Protein AF-A0A9N9PDG0-F1 (afdb_monomer)

Radius of gyration: 20.59 Å; Cα contacts (8 Å, |Δi|>4): 416; chains: 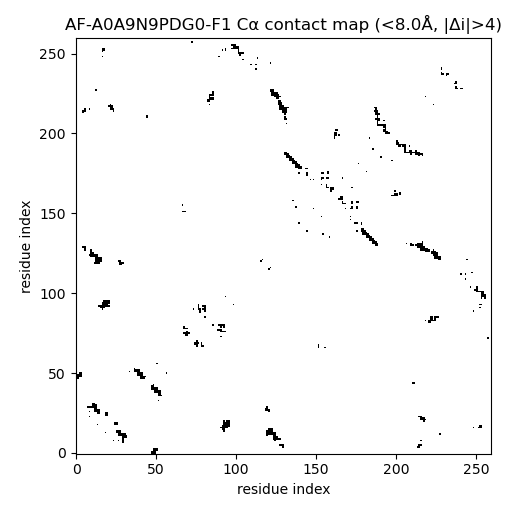1; bounding box: 52×45×54 Å

Mean predicted aligned error: 8.32 Å

Structure (mmCIF, N/CA/C/O backbone):
data_AF-A0A9N9PDG0-F1
#
_entry.id   AF-A0A9N9PDG0-F1
#
loop_
_atom_site.group_PDB
_atom_site.id
_atom_site.type_symbol
_atom_site.label_atom_id
_atom_site.label_alt_id
_atom_site.label_comp_id
_atom_site.label_asym_id
_atom_site.label_entity_id
_atom_site.label_seq_id
_atom_site.pdbx_PDB_ins_code
_atom_site.Cartn_x
_atom_site.Cartn_y
_atom_site.Cartn_z
_atom_site.occupancy
_atom_site.B_iso_or_equiv
_atom_site.auth_seq_id
_atom_site.auth_comp_id
_atom_site.auth_asym_id
_atom_site.auth_atom_id
_atom_site.pdbx_PDB_model_num
ATOM 1 N N . MET A 1 1 ? 12.574 -13.675 -20.187 1.00 70.62 1 MET A N 1
ATOM 2 C CA . MET A 1 1 ? 11.560 -12.624 -19.953 1.00 70.62 1 MET A CA 1
ATOM 3 C C . MET A 1 1 ? 10.976 -12.832 -18.566 1.00 70.62 1 MET A C 1
ATOM 5 O O . MET A 1 1 ? 11.062 -13.950 -18.072 1.00 70.62 1 MET A O 1
ATOM 9 N N . ALA A 1 2 ? 10.412 -11.793 -17.957 1.00 90.50 2 ALA A N 1
ATOM 10 C CA . ALA A 1 2 ? 9.680 -11.874 -16.692 1.00 90.50 2 ALA A CA 1
ATOM 11 C C . ALA A 1 2 ? 8.343 -11.132 -16.833 1.00 90.50 2 ALA A C 1
ATOM 13 O O . ALA A 1 2 ? 8.215 -10.285 -17.719 1.00 90.50 2 ALA A O 1
ATOM 14 N N . TRP A 1 3 ? 7.370 -11.418 -15.970 1.00 94.25 3 TRP A N 1
ATOM 15 C CA . TRP A 1 3 ? 6.212 -10.539 -15.804 1.00 94.25 3 TRP A CA 1
ATOM 16 C C . TRP A 1 3 ? 6.650 -9.176 -15.262 1.00 94.25 3 TRP A C 1
ATOM 18 O O . TRP A 1 3 ? 7.680 -9.065 -14.593 1.00 94.25 3 TRP A O 1
ATOM 28 N N . ILE A 1 4 ? 5.882 -8.130 -15.564 1.00 94.56 4 ILE A N 1
ATOM 29 C CA . ILE A 1 4 ? 6.072 -6.818 -14.941 1.00 94.56 4 ILE A CA 1
ATOM 30 C C . ILE A 1 4 ? 5.900 -6.925 -13.408 1.00 94.56 4 ILE A C 1
ATOM 32 O O . ILE A 1 4 ? 4.963 -7.591 -12.960 1.00 94.56 4 ILE A O 1
ATOM 36 N N . PRO A 1 5 ? 6.769 -6.299 -12.588 1.00 93.94 5 PRO A N 1
ATOM 37 C CA . PRO A 1 5 ? 6.593 -6.290 -11.139 1.00 93.94 5 PRO A CA 1
ATOM 38 C C . PRO A 1 5 ? 5.237 -5.696 -10.748 1.00 93.94 5 PRO A C 1
ATOM 40 O O . PRO A 1 5 ? 4.775 -4.745 -11.382 1.00 93.94 5 PRO A O 1
ATOM 43 N N . GLY A 1 6 ? 4.616 -6.241 -9.700 1.00 94.06 6 GLY A N 1
ATOM 44 C CA . GLY A 1 6 ? 3.288 -5.830 -9.244 1.00 94.06 6 GLY A CA 1
ATOM 45 C C . GLY A 1 6 ? 2.132 -6.609 -9.873 1.00 94.06 6 GLY A C 1
ATOM 46 O O . GLY A 1 6 ? 0.984 -6.341 -9.535 1.00 94.06 6 GLY A O 1
ATOM 47 N N . LEU A 1 7 ? 2.391 -7.536 -10.806 1.00 94.69 7 LEU A N 1
ATOM 48 C CA . LEU A 1 7 ? 1.328 -8.316 -11.453 1.00 94.69 7 LEU A CA 1
ATOM 49 C C . LEU A 1 7 ? 0.717 -9.385 -10.529 1.00 94.69 7 LEU A C 1
ATOM 51 O O . LEU A 1 7 ? -0.464 -9.693 -10.666 1.00 94.69 7 LEU A O 1
ATOM 55 N N . ASP A 1 8 ? 1.489 -9.922 -9.583 1.00 93.44 8 ASP A N 1
ATOM 56 C CA . ASP A 1 8 ? 0.997 -10.916 -8.623 1.00 93.44 8 ASP A CA 1
ATOM 57 C C . ASP A 1 8 ? 0.100 -10.261 -7.552 1.00 93.44 8 ASP A C 1
ATOM 59 O O . ASP A 1 8 ? -0.914 -10.834 -7.144 1.00 93.44 8 ASP A O 1
ATOM 63 N N . GLU A 1 9 ? 0.413 -9.026 -7.146 1.00 96.00 9 GLU A N 1
ATOM 64 C CA . GLU A 1 9 ? -0.426 -8.185 -6.286 1.00 96.00 9 GLU A CA 1
ATOM 65 C C . GLU A 1 9 ? -1.644 -7.614 -7.030 1.00 96.00 9 GLU A C 1
ATOM 67 O O . GLU A 1 9 ? -2.741 -7.545 -6.472 1.00 96.00 9 GLU A O 1
ATOM 72 N N . LEU A 1 10 ? -1.495 -7.219 -8.298 1.00 95.31 10 LEU A N 1
ATOM 73 C CA . LEU A 1 10 ? -2.616 -6.762 -9.118 1.00 95.31 10 LEU A CA 1
ATOM 74 C C . LEU A 1 10 ? -3.655 -7.881 -9.254 1.00 95.31 10 LEU A C 1
ATOM 76 O O . LEU A 1 10 ? -3.323 -9.031 -9.524 1.00 95.31 10 LEU A O 1
ATOM 80 N N . GLY A 1 11 ? -4.933 -7.560 -9.060 1.00 93.56 11 GLY A N 1
ATOM 81 C CA . GLY A 1 11 ? -6.002 -8.557 -9.076 1.00 93.56 11 GLY A CA 1
ATOM 82 C C . GLY A 1 11 ? -6.052 -9.472 -7.845 1.00 93.56 11 GLY A C 1
ATOM 83 O O . GLY A 1 11 ? -6.999 -10.251 -7.726 1.00 93.56 11 GLY A O 1
ATOM 84 N N . SER A 1 12 ? -5.107 -9.363 -6.902 1.00 96.31 12 SER A N 1
ATOM 85 C CA . SER A 1 12 ? -5.169 -10.094 -5.636 1.00 96.31 12 SER A CA 1
ATOM 86 C C . SER A 1 12 ? -6.157 -9.488 -4.654 1.00 96.31 12 SER A C 1
ATOM 88 O O . SER A 1 12 ? -6.260 -8.269 -4.500 1.00 96.31 12 SER A O 1
ATOM 90 N N . 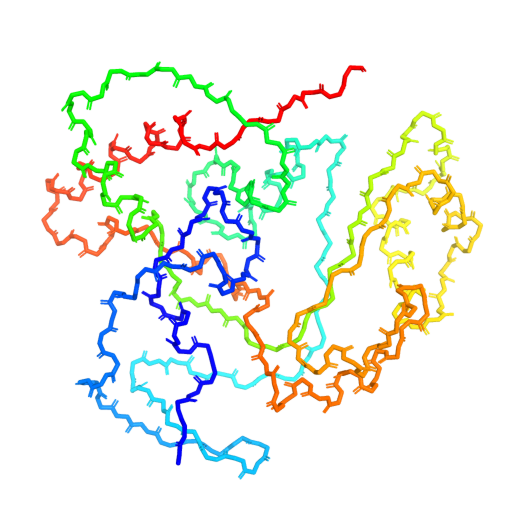GLY A 1 13 ? -6.887 -10.368 -3.966 1.00 96.19 13 GLY A N 1
ATOM 91 C CA . GLY A 1 13 ? -7.682 -10.003 -2.801 1.00 96.19 13 GLY A CA 1
ATOM 92 C C . GLY A 1 13 ? -6.795 -9.483 -1.669 1.00 96.19 13 GLY A C 1
ATOM 93 O O . GLY A 1 13 ? -5.677 -9.964 -1.499 1.00 96.19 13 GLY A O 1
ATOM 94 N N . TYR A 1 14 ? -7.281 -8.539 -0.870 1.00 94.69 14 TYR A N 1
ATOM 95 C CA . TYR A 1 14 ? -6.503 -7.830 0.149 1.00 94.69 14 TYR A CA 1
ATOM 96 C C . TYR A 1 14 ? -7.197 -7.874 1.516 1.00 94.69 14 TYR A C 1
ATOM 98 O O . TYR A 1 14 ? -8.411 -7.633 1.604 1.00 94.69 14 TYR A O 1
ATOM 106 N N . ASP A 1 15 ? -6.451 -8.120 2.602 1.00 89.81 15 ASP A N 1
ATOM 107 C CA . ASP A 1 15 ? -6.983 -7.897 3.956 1.00 89.81 15 ASP A CA 1
ATOM 108 C C . ASP A 1 15 ? -6.977 -6.399 4.280 1.00 89.81 15 ASP A C 1
ATOM 110 O O . ASP A 1 15 ? -6.130 -5.874 4.998 1.00 89.81 15 ASP A O 1
ATOM 114 N N . TYR A 1 16 ? -7.969 -5.696 3.737 1.00 85.50 16 TYR A N 1
ATOM 115 C CA . TYR A 1 16 ? -8.194 -4.283 4.018 1.00 85.50 16 TYR A CA 1
ATOM 116 C C . TYR A 1 16 ? -8.416 -3.993 5.516 1.00 85.50 16 TYR A C 1
ATOM 118 O O . TYR A 1 16 ? -8.143 -2.882 5.964 1.00 85.50 16 TYR A O 1
ATOM 126 N N . LEU A 1 17 ? -8.907 -4.956 6.308 1.00 83.44 17 LEU A N 1
ATOM 127 C CA . LEU A 1 17 ? -9.154 -4.725 7.732 1.00 83.44 17 LEU A CA 1
ATOM 128 C C . LEU A 1 17 ? -7.861 -4.809 8.528 1.00 83.44 17 LEU A C 1
ATOM 130 O O . LEU A 1 17 ? -7.520 -3.842 9.196 1.00 83.44 17 LEU A O 1
ATOM 134 N N . ASN A 1 18 ? -7.168 -5.948 8.456 1.00 82.19 18 ASN A N 1
ATOM 135 C CA . ASN A 1 18 ? -6.085 -6.315 9.373 1.00 82.19 18 ASN A CA 1
ATOM 136 C C . ASN A 1 18 ? -4.742 -6.575 8.679 1.00 82.19 18 ASN A C 1
ATOM 138 O O . ASN A 1 18 ? -3.797 -6.994 9.342 1.00 82.19 18 ASN A O 1
ATOM 142 N N . GLY A 1 19 ? -4.649 -6.326 7.375 1.00 83.25 19 GLY A N 1
ATOM 143 C CA . GLY A 1 19 ? -3.381 -6.174 6.674 1.00 83.25 19 GLY A CA 1
ATOM 144 C C . GLY A 1 19 ? -2.735 -4.815 6.951 1.00 83.25 19 GLY A C 1
ATOM 145 O O . GLY A 1 19 ? -3.323 -3.923 7.570 1.00 83.25 19 GLY A O 1
ATOM 146 N N . GLN A 1 20 ? -1.502 -4.659 6.487 1.00 85.75 20 GLN A N 1
ATOM 147 C CA . GLN A 1 20 ? -0.746 -3.409 6.543 1.00 85.75 20 GLN A CA 1
ATOM 148 C C . GLN A 1 20 ? -1.109 -2.497 5.358 1.00 85.75 20 GLN A C 1
ATOM 150 O O . GLN A 1 20 ? -1.732 -2.934 4.384 1.00 85.75 20 GLN A O 1
ATOM 155 N N . TYR A 1 21 ? -0.729 -1.218 5.406 1.00 87.81 21 TYR A N 1
ATOM 156 C CA . TYR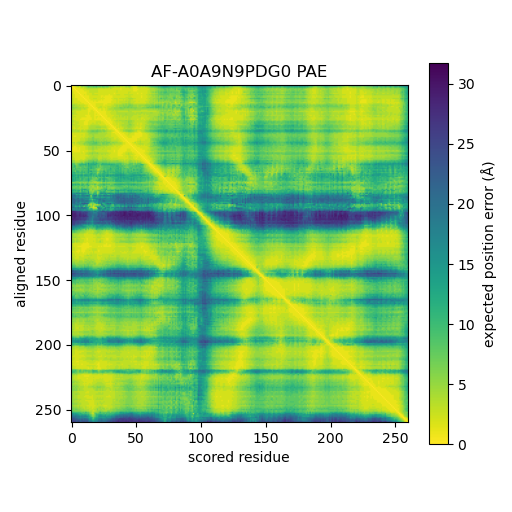 A 1 21 ? -0.951 -0.307 4.276 1.00 87.81 21 TYR A CA 1
ATOM 157 C C . TYR A 1 21 ? -0.018 -0.616 3.089 1.00 87.81 21 TYR A C 1
ATOM 159 O O . TYR A 1 21 ? 1.198 -0.446 3.186 1.00 87.81 21 TYR A O 1
ATOM 167 N N . ALA A 1 22 ? -0.603 -1.010 1.952 1.00 90.31 22 ALA A N 1
ATOM 168 C CA . ALA A 1 22 ? 0.076 -1.324 0.690 1.00 90.31 22 ALA A CA 1
ATOM 169 C C . ALA A 1 22 ? 1.349 -2.178 0.870 1.00 90.31 22 ALA A C 1
ATOM 171 O O . ALA A 1 22 ? 2.469 -1.666 0.822 1.00 90.31 22 ALA A O 1
ATOM 172 N N . GLN A 1 23 ? 1.162 -3.471 1.128 1.00 89.25 23 GLN A N 1
ATOM 173 C CA . GLN A 1 23 ? 2.218 -4.478 1.261 1.00 89.25 23 GLN A CA 1
ATOM 174 C C . GLN A 1 23 ? 1.776 -5.795 0.617 1.00 89.25 23 GLN A C 1
ATOM 176 O O . GLN A 1 23 ? 0.616 -6.200 0.745 1.00 89.25 23 GLN A O 1
ATOM 181 N N . SER A 1 24 ? 2.702 -6.486 -0.045 1.00 92.75 24 SER A N 1
ATOM 182 C CA . SER A 1 24 ? 2.443 -7.765 -0.716 1.00 92.75 24 SER A CA 1
ATOM 183 C C . SER A 1 24 ? 2.055 -8.862 0.290 1.00 92.75 24 SER A C 1
ATOM 185 O O . SER A 1 24 ? 1.200 -9.693 0.008 1.00 92.75 24 SER A O 1
ATOM 187 N N . GLU A 1 25 ? 2.571 -8.786 1.519 1.00 92.00 25 GLU A N 1
ATOM 188 C CA . GLU A 1 25 ? 2.260 -9.641 2.674 1.00 92.00 25 GLU A CA 1
ATOM 189 C C . GLU A 1 25 ? 0.788 -9.574 3.124 1.00 92.00 25 GLU A C 1
ATOM 191 O O . GLU A 1 25 ? 0.330 -10.426 3.882 1.00 92.00 25 GLU A O 1
ATOM 196 N N . SER A 1 26 ? 0.046 -8.552 2.684 1.00 92.81 26 SER A N 1
ATOM 197 C CA . SER A 1 26 ? -1.386 -8.363 2.972 1.00 92.81 26 SER A CA 1
ATOM 198 C C . SER A 1 26 ? -2.297 -8.726 1.791 1.00 92.81 26 SER A C 1
ATOM 200 O O . SER A 1 26 ? -3.525 -8.614 1.893 1.00 92.81 26 SER A O 1
ATOM 202 N N . CYS A 1 27 ? -1.707 -9.183 0.682 1.00 95.06 27 CYS A N 1
ATOM 203 C CA . CYS A 1 27 ? -2.424 -9.834 -0.407 1.00 95.06 27 CYS A CA 1
ATOM 204 C C . CYS A 1 27 ? -2.818 -11.269 -0.011 1.00 95.06 27 CYS A C 1
ATOM 206 O O . CYS A 1 27 ? -2.253 -11.875 0.899 1.00 95.06 27 CYS A O 1
ATOM 208 N N . THR A 1 28 ? -3.823 -11.808 -0.693 1.00 94.69 28 THR A N 1
ATOM 209 C CA . THR A 1 28 ? -4.394 -13.137 -0.444 1.00 94.69 28 THR A CA 1
ATOM 210 C C . THR A 1 28 ? -4.377 -13.954 -1.741 1.00 94.69 28 THR A C 1
ATOM 212 O O . THR A 1 28 ? -3.327 -14.068 -2.365 1.00 94.69 28 THR A O 1
ATOM 215 N N . GLU A 1 29 ? -5.493 -14.542 -2.172 1.00 93.94 29 GLU A N 1
ATOM 216 C CA . GLU A 1 29 ? -5.558 -15.260 -3.451 1.00 93.94 29 GLU A CA 1
ATOM 217 C C . GLU A 1 29 ? -5.815 -14.292 -4.623 1.00 93.94 29 GLU A C 1
ATOM 219 O O . GLU A 1 29 ? -6.595 -13.341 -4.494 1.00 93.94 29 GLU A O 1
ATOM 224 N N . ASN A 1 30 ? -5.170 -14.541 -5.771 1.00 93.31 30 ASN A N 1
ATOM 225 C CA . ASN A 1 30 ? -5.399 -13.773 -6.996 1.00 93.31 30 ASN A CA 1
ATOM 226 C C . ASN A 1 30 ? -6.688 -14.225 -7.698 1.00 93.31 30 ASN A C 1
ATOM 228 O O . ASN A 1 30 ? -6.936 -15.422 -7.851 1.00 93.31 30 ASN A O 1
ATOM 232 N N . PHE A 1 31 ? -7.518 -13.263 -8.108 1.00 91.38 31 PHE A N 1
ATOM 233 C CA . PHE A 1 31 ? -8.774 -13.519 -8.814 1.00 91.38 31 PHE A CA 1
ATOM 234 C C . PHE A 1 31 ? -8.596 -13.745 -10.327 1.00 91.38 31 PHE A C 1
ATOM 236 O O . PHE A 1 31 ? -9.547 -14.165 -10.987 1.00 91.38 31 PHE A O 1
ATOM 243 N N . PHE A 1 32 ? -7.413 -13.465 -10.882 1.00 88.81 32 PHE A N 1
ATOM 244 C CA . PHE A 1 32 ? -7.151 -13.445 -12.320 1.00 88.81 32 PHE A CA 1
ATOM 245 C C . PHE A 1 32 ? -6.081 -14.470 -12.717 1.00 88.81 32 PHE A C 1
ATOM 247 O O . PHE A 1 32 ? -5.012 -14.550 -12.117 1.00 88.81 32 PHE A O 1
ATOM 254 N N . ASP A 1 33 ? -6.353 -15.230 -13.780 1.00 90.81 33 ASP A N 1
ATOM 255 C CA . ASP A 1 33 ? -5.367 -16.111 -14.409 1.00 90.81 33 ASP A CA 1
ATOM 256 C C . ASP A 1 33 ? -4.615 -15.357 -15.516 1.00 90.81 33 ASP A C 1
ATOM 258 O O . ASP A 1 33 ? -5.047 -15.290 -16.671 1.00 90.81 33 ASP A O 1
ATOM 262 N N . TRP A 1 34 ? -3.467 -14.786 -15.149 1.00 92.56 34 TRP A N 1
ATOM 263 C CA . TRP A 1 34 ? -2.590 -14.061 -16.070 1.00 92.56 34 TRP A CA 1
ATOM 264 C C . TRP A 1 34 ? -2.004 -14.936 -17.188 1.00 92.56 34 TRP A C 1
ATOM 266 O O . TRP A 1 34 ? -1.627 -14.403 -18.230 1.00 92.56 34 TRP A O 1
ATOM 276 N N . GLY A 1 35 ? -1.957 -16.263 -17.016 1.00 90.25 35 GLY A N 1
ATOM 277 C CA . GLY A 1 35 ? -1.385 -17.190 -17.996 1.00 90.25 35 GLY A CA 1
ATOM 278 C C . GLY A 1 35 ? -2.230 -17.368 -19.261 1.00 90.25 35 GLY A C 1
ATOM 279 O O . GLY A 1 35 ? -1.692 -17.736 -20.303 1.00 90.25 35 GLY A O 1
ATOM 280 N N . ASN A 1 36 ? -3.532 -17.076 -19.189 1.00 90.00 36 ASN A N 1
ATOM 281 C CA . ASN A 1 36 ? -4.480 -17.226 -20.299 1.00 90.00 36 ASN A CA 1
ATOM 282 C C . ASN A 1 36 ? -4.854 -15.899 -20.996 1.00 90.00 36 ASN A C 1
ATOM 284 O O . ASN A 1 36 ? -5.685 -15.890 -21.907 1.00 90.00 36 ASN A O 1
ATOM 288 N N . ILE A 1 37 ? -4.249 -14.771 -20.605 1.00 93.94 37 ILE A N 1
ATOM 289 C CA . ILE A 1 37 ? -4.544 -13.444 -21.167 1.00 93.94 37 ILE A CA 1
ATOM 290 C C . ILE A 1 37 ? -3.475 -13.069 -22.214 1.00 93.94 37 ILE A C 1
ATOM 292 O O . ILE A 1 37 ? -2.288 -13.139 -21.905 1.00 93.94 37 ILE A O 1
ATOM 296 N N . PRO A 1 38 ? -3.845 -12.623 -23.436 1.00 96.19 38 PRO A N 1
ATOM 297 C CA . PRO A 1 38 ? -2.881 -12.165 -24.442 1.00 96.19 38 PRO A CA 1
ATOM 298 C C . PRO A 1 38 ? -1.976 -11.038 -23.929 1.00 96.19 38 PRO A C 1
ATOM 300 O O . PRO A 1 38 ? -2.447 -10.147 -23.223 1.00 96.19 38 PRO A O 1
ATOM 303 N N . THR A 1 39 ? -0.698 -11.047 -24.313 1.00 97.06 39 THR A N 1
ATOM 304 C CA . THR A 1 39 ? 0.343 -10.182 -23.731 1.00 97.06 39 THR A CA 1
ATOM 305 C C . THR A 1 39 ? 1.085 -9.320 -24.753 1.00 97.06 39 THR A C 1
ATOM 307 O O . THR A 1 39 ? 1.174 -9.676 -25.929 1.00 97.06 39 THR A O 1
ATOM 310 N N . TYR A 1 40 ? 1.735 -8.257 -24.275 1.00 95.94 40 TYR A N 1
ATOM 311 C CA . TYR A 1 40 ? 2.694 -7.441 -25.021 1.00 95.94 40 TYR A CA 1
ATOM 312 C C . TYR A 1 40 ? 4.014 -7.259 -24.256 1.00 95.94 40 TYR A C 1
ATOM 314 O O . TYR A 1 40 ? 4.074 -7.423 -23.037 1.00 95.94 40 TYR A O 1
ATOM 322 N N . GLU A 1 41 ? 5.081 -6.898 -24.975 1.00 96.12 41 GLU A N 1
ATOM 323 C CA . GLU A 1 41 ? 6.405 -6.650 -24.393 1.00 96.12 41 GLU A CA 1
ATOM 324 C C . GLU A 1 41 ? 6.688 -5.156 -24.151 1.00 96.12 41 GLU A C 1
ATOM 326 O O . GLU A 1 41 ? 6.283 -4.265 -24.918 1.00 96.12 41 GLU A O 1
ATOM 331 N N . ARG A 1 42 ? 7.451 -4.877 -23.088 1.00 93.75 42 ARG A N 1
ATOM 332 C CA . ARG A 1 42 ? 8.064 -3.571 -22.804 1.00 93.75 42 ARG A CA 1
ATOM 333 C C . ARG A 1 42 ? 9.490 -3.727 -22.294 1.00 93.75 42 ARG A C 1
ATOM 335 O O . ARG A 1 42 ? 9.779 -4.613 -21.498 1.00 93.75 42 ARG A O 1
ATOM 342 N N . ILE A 1 43 ? 10.362 -2.815 -22.717 1.00 91.50 43 ILE A N 1
ATOM 343 C CA . ILE A 1 43 ? 11.728 -2.690 -22.205 1.00 91.50 43 ILE A CA 1
ATOM 344 C C . ILE A 1 43 ? 11.752 -1.543 -21.193 1.00 91.50 43 ILE A C 1
ATOM 346 O O . ILE A 1 43 ? 11.334 -0.432 -21.514 1.00 91.50 43 ILE A O 1
ATOM 350 N N . LEU A 1 44 ? 12.244 -1.811 -19.984 1.00 88.00 44 LEU A N 1
ATOM 351 C CA . LEU A 1 44 ? 12.425 -0.839 -18.904 1.00 88.00 44 LEU A CA 1
ATOM 352 C C . LEU A 1 44 ? 13.808 -1.075 -18.289 1.00 88.00 44 LEU A C 1
ATOM 354 O O . LEU A 1 44 ? 14.142 -2.208 -17.954 1.00 88.00 44 LEU A O 1
ATOM 358 N N . ASN A 1 45 ? 14.629 -0.029 -18.167 1.00 84.56 45 ASN A N 1
ATOM 359 C CA . ASN A 1 45 ? 15.997 -0.109 -17.621 1.00 84.56 45 ASN A CA 1
ATOM 360 C C . ASN A 1 45 ? 16.896 -1.166 -18.311 1.00 84.56 45 ASN A C 1
ATOM 362 O O . ASN A 1 45 ? 17.798 -1.726 -17.697 1.00 84.56 45 ASN A O 1
ATOM 366 N N . GLY A 1 46 ? 16.634 -1.467 -19.590 1.00 87.38 46 GLY A N 1
ATOM 367 C CA . GLY A 1 46 ? 17.313 -2.521 -20.360 1.00 87.38 46 GLY A CA 1
ATOM 368 C C . GLY A 1 46 ? 16.737 -3.936 -20.182 1.00 87.38 46 GLY A C 1
ATOM 369 O O . GLY A 1 46 ? 17.035 -4.813 -20.989 1.00 87.38 46 GLY A O 1
ATOM 370 N N . GLN A 1 47 ? 15.867 -4.160 -19.196 1.00 90.12 47 GLN A N 1
ATOM 371 C CA . GLN A 1 47 ? 15.192 -5.437 -18.960 1.00 90.12 47 GLN A CA 1
ATOM 372 C C . GLN A 1 47 ? 13.881 -5.526 -19.759 1.00 90.12 47 GLN A C 1
ATOM 374 O O . GLN A 1 47 ? 13.110 -4.569 -19.814 1.00 90.12 47 GLN A O 1
ATOM 379 N N . THR A 1 48 ? 13.608 -6.689 -20.364 1.00 94.12 48 THR A N 1
ATOM 380 C CA . THR A 1 48 ? 12.349 -6.953 -21.089 1.00 94.12 48 THR A CA 1
ATOM 381 C C . THR A 1 48 ? 11.323 -7.640 -20.187 1.00 94.12 48 THR A C 1
ATOM 383 O O . THR A 1 48 ? 11.608 -8.691 -19.595 1.00 94.12 48 THR A O 1
ATOM 386 N N . TYR A 1 49 ? 10.129 -7.054 -20.129 1.00 95.12 49 TYR A N 1
ATOM 387 C CA . TYR A 1 49 ? 8.981 -7.473 -19.333 1.00 95.12 49 TYR A CA 1
ATOM 388 C C . TYR A 1 49 ? 7.778 -7.812 -20.218 1.00 95.12 49 TYR A C 1
ATOM 390 O O . TYR A 1 49 ? 7.552 -7.168 -21.245 1.00 95.12 49 TYR A O 1
ATOM 398 N N . ILE A 1 50 ? 6.994 -8.794 -19.780 1.00 96.00 50 ILE A N 1
ATOM 399 C CA . ILE A 1 50 ? 5.708 -9.195 -20.355 1.00 96.00 50 ILE A CA 1
ATOM 400 C C . ILE A 1 50 ? 4.590 -8.529 -19.543 1.00 96.00 50 ILE A C 1
ATOM 402 O O . ILE A 1 50 ? 4.641 -8.507 -18.311 1.00 96.00 50 ILE A O 1
ATOM 406 N N . ILE A 1 51 ? 3.581 -7.994 -20.232 1.00 96.31 51 ILE A N 1
ATOM 407 C CA . ILE A 1 51 ? 2.416 -7.330 -19.636 1.00 96.31 51 ILE A CA 1
ATOM 408 C C . ILE A 1 51 ? 1.141 -7.894 -20.290 1.00 96.31 51 ILE A C 1
ATOM 410 O O . ILE A 1 51 ? 1.074 -7.923 -21.521 1.00 96.31 51 ILE A O 1
ATOM 414 N N . PRO A 1 52 ? 0.119 -8.336 -19.532 1.00 96.75 52 PRO A 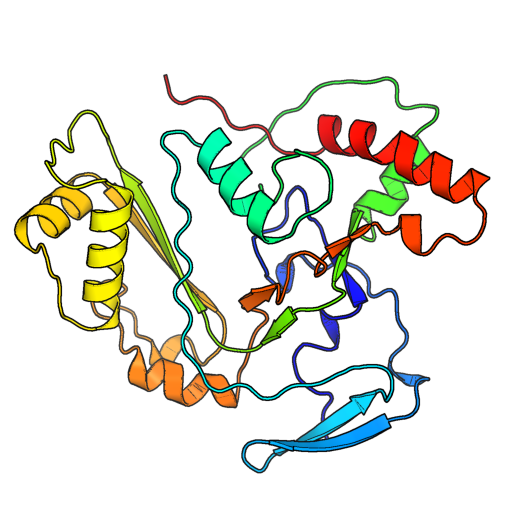N 1
ATOM 415 C CA . PRO A 1 52 ? -1.173 -8.715 -20.106 1.00 96.75 52 PRO A CA 1
ATOM 416 C C . PRO A 1 52 ? -1.880 -7.509 -20.743 1.00 96.75 52 PRO A C 1
ATOM 418 O O . PRO A 1 52 ? -1.904 -6.424 -20.169 1.00 96.75 52 PRO A O 1
ATOM 421 N N . ASN A 1 53 ? -2.521 -7.691 -21.899 1.00 95.44 53 ASN A N 1
ATOM 422 C CA . ASN A 1 53 ? -3.123 -6.610 -22.698 1.00 95.44 53 ASN A CA 1
ATOM 423 C C . ASN A 1 53 ? -4.259 -5.842 -21.990 1.00 95.44 53 ASN A C 1
ATOM 425 O O . ASN A 1 53 ? -4.656 -4.782 -22.467 1.00 95.44 53 ASN A O 1
ATOM 429 N N . ILE A 1 54 ? -4.795 -6.365 -20.880 1.00 94.12 54 ILE A N 1
ATOM 430 C CA . ILE A 1 54 ? -5.814 -5.690 -20.056 1.00 94.12 54 ILE A CA 1
ATOM 431 C C . ILE A 1 54 ? -5.213 -4.818 -18.936 1.00 94.12 54 ILE A C 1
ATOM 433 O O . ILE A 1 54 ? -5.943 -4.079 -18.278 1.00 94.12 54 ILE A O 1
ATOM 437 N N . VAL A 1 55 ? -3.897 -4.892 -18.711 1.00 94.50 55 VAL A N 1
ATOM 438 C CA . VAL A 1 55 ? -3.180 -4.152 -17.665 1.00 94.50 55 VAL A CA 1
ATOM 439 C C . VAL A 1 55 ? -2.603 -2.863 -18.248 1.00 94.50 55 VAL A C 1
ATOM 441 O O . VAL A 1 55 ? -1.728 -2.883 -19.111 1.00 94.50 55 VAL A O 1
ATOM 444 N N . ASN A 1 56 ? -3.071 -1.718 -17.748 1.00 92.94 56 ASN A N 1
ATOM 445 C CA . ASN A 1 56 ? -2.564 -0.407 -18.151 1.00 92.94 56 ASN A CA 1
ATOM 446 C C . ASN A 1 56 ? -1.310 -0.047 -17.340 1.00 92.94 56 ASN A C 1
ATOM 448 O O . ASN A 1 56 ? -1.411 0.384 -16.193 1.00 92.94 56 ASN A O 1
ATOM 452 N N . PHE A 1 57 ? -0.129 -0.214 -17.937 1.00 91.69 57 PHE A N 1
ATOM 453 C CA . PHE A 1 57 ? 1.149 0.124 -17.304 1.00 91.69 57 PHE A CA 1
ATOM 454 C C . PHE A 1 57 ? 1.628 1.545 -17.651 1.00 91.69 57 PHE A C 1
ATOM 456 O O . PHE A 1 57 ? 1.766 1.890 -18.827 1.00 91.69 57 PHE A O 1
ATOM 463 N N . TYR A 1 58 ? 1.976 2.330 -16.625 1.00 90.69 58 TYR A N 1
ATOM 464 C CA . TYR A 1 58 ? 2.493 3.696 -16.752 1.00 90.69 58 TYR A CA 1
ATOM 465 C C . TYR A 1 58 ? 3.841 3.840 -16.019 1.00 90.69 58 TYR A C 1
ATOM 467 O O . TYR A 1 58 ? 3.858 3.845 -14.787 1.00 90.69 58 TYR A O 1
ATOM 475 N N . PRO A 1 59 ? 4.981 3.980 -16.724 1.00 87.19 59 PRO A N 1
ATOM 476 C CA . PRO A 1 59 ? 6.260 4.240 -16.072 1.00 87.19 59 PRO A CA 1
ATOM 477 C C . PRO A 1 59 ? 6.294 5.676 -15.530 1.00 87.19 59 PRO A C 1
ATOM 479 O O . PRO A 1 59 ? 6.046 6.630 -16.268 1.00 87.19 59 PRO A O 1
ATOM 482 N N . LYS A 1 60 ? 6.638 5.835 -14.248 1.00 85.88 60 LYS A N 1
ATOM 483 C CA . LYS A 1 60 ? 6.776 7.136 -13.581 1.00 85.88 60 LYS A CA 1
ATOM 484 C C . LYS A 1 60 ? 8.081 7.182 -12.786 1.00 85.88 60 LYS A C 1
ATOM 486 O O . LYS A 1 60 ? 8.393 6.241 -12.065 1.00 85.88 60 LYS A O 1
ATOM 491 N N . ILE A 1 61 ? 8.821 8.283 -12.907 1.00 80.94 61 ILE A N 1
ATOM 492 C CA . ILE A 1 61 ? 10.014 8.572 -12.102 1.00 80.94 61 ILE A CA 1
ATOM 493 C C . ILE A 1 61 ? 9.698 9.822 -11.278 1.00 80.94 61 ILE A C 1
ATOM 495 O O . ILE A 1 61 ? 9.622 10.922 -11.821 1.00 80.94 61 ILE A O 1
ATOM 499 N N . SER A 1 62 ? 9.437 9.640 -9.984 1.00 82.50 62 SER A N 1
ATOM 500 C CA . SER A 1 62 ? 9.090 10.716 -9.047 1.00 82.50 62 SER A CA 1
ATOM 501 C C . SER A 1 62 ? 9.196 10.237 -7.602 1.00 82.50 62 SER A C 1
ATOM 503 O O . SER A 1 62 ? 8.730 9.138 -7.305 1.00 82.50 62 SER A O 1
ATOM 505 N N . ALA A 1 63 ? 9.689 11.087 -6.701 1.00 78.94 63 ALA A N 1
ATOM 506 C CA . ALA A 1 63 ? 9.429 10.944 -5.270 1.00 78.94 63 ALA A CA 1
ATOM 507 C C . ALA A 1 63 ? 8.054 11.551 -4.925 1.00 78.94 63 ALA A C 1
ATOM 509 O O . ALA A 1 63 ? 7.666 12.575 -5.490 1.00 78.94 63 ALA A O 1
ATOM 510 N N . GLU A 1 64 ? 7.324 10.935 -3.996 1.00 81.19 64 GLU A N 1
ATOM 511 C CA . GLU A 1 64 ? 6.046 11.428 -3.469 1.00 81.19 64 GLU A CA 1
ATOM 512 C C . GLU A 1 64 ? 6.079 11.341 -1.936 1.00 81.19 64 GLU A C 1
ATOM 514 O O . GLU A 1 64 ? 6.394 10.289 -1.386 1.00 81.19 64 GLU A O 1
ATOM 519 N N . TYR A 1 65 ? 5.748 12.435 -1.243 1.00 72.50 65 TYR A N 1
ATOM 520 C CA . TYR A 1 65 ? 5.696 12.482 0.223 1.00 72.50 65 TYR A CA 1
ATOM 521 C C . TYR A 1 65 ? 4.242 12.474 0.693 1.00 72.50 65 TYR A C 1
ATOM 523 O O . TYR A 1 65 ? 3.519 13.453 0.503 1.00 72.50 65 TYR A O 1
ATOM 531 N N . ILE A 1 66 ? 3.823 11.383 1.333 1.00 73.38 66 ILE A N 1
ATOM 532 C CA . ILE A 1 66 ? 2.494 11.230 1.934 1.00 73.38 66 ILE A CA 1
ATOM 533 C C . ILE A 1 66 ? 2.665 11.292 3.453 1.00 73.38 66 ILE A C 1
ATOM 535 O O . ILE A 1 66 ? 3.382 10.471 4.016 1.00 73.38 66 ILE A O 1
ATOM 539 N N . SER A 1 67 ? 2.011 12.245 4.126 1.00 69.31 67 SER A N 1
ATOM 540 C CA . SER A 1 67 ? 1.996 12.314 5.593 1.00 69.31 67 SER A CA 1
ATOM 541 C C . SER A 1 67 ? 0.577 12.200 6.150 1.00 69.31 67 SER A C 1
ATOM 543 O O . SER A 1 67 ? -0.292 13.049 5.919 1.00 69.31 67 SER A O 1
ATOM 545 N N . VAL A 1 68 ? 0.358 11.141 6.926 1.00 72.06 68 VAL A N 1
ATOM 546 C CA . VAL A 1 68 ? -0.851 10.903 7.720 1.00 72.06 68 VAL A CA 1
ATOM 547 C C . VAL A 1 68 ? -0.479 11.091 9.187 1.00 72.06 68 VAL A C 1
ATOM 549 O O . VAL A 1 68 ? 0.512 10.539 9.649 1.00 72.06 68 VAL A O 1
ATOM 552 N N . ALA A 1 69 ? -1.261 11.890 9.902 1.00 71.25 69 ALA A N 1
ATOM 553 C CA . ALA A 1 69 ? -1.152 12.089 11.340 1.00 71.25 69 ALA A CA 1
ATOM 554 C C . ALA A 1 69 ? -2.544 12.453 11.855 1.00 71.25 69 ALA A C 1
ATOM 556 O O . ALA A 1 69 ? -3.266 13.168 11.159 1.00 71.25 69 ALA A O 1
ATOM 557 N N . GLY A 1 70 ? -2.894 11.963 13.039 1.00 65.06 70 GLY A N 1
ATOM 558 C CA . GLY A 1 70 ? -4.105 12.321 13.768 1.00 65.06 70 GLY A CA 1
ATOM 559 C C . GLY A 1 70 ? -3.765 12.525 15.240 1.00 65.06 70 GLY A C 1
ATOM 560 O O . GLY A 1 70 ? -2.765 12.005 15.734 1.00 65.06 70 GLY A O 1
ATOM 561 N N . GLU A 1 71 ? -4.587 13.287 15.950 1.00 68.12 71 GLU A N 1
ATOM 562 C CA . GLU A 1 71 ? -4.433 13.540 17.380 1.00 68.12 71 GLU A CA 1
ATOM 563 C C . GLU A 1 71 ? -4.836 12.351 18.259 1.00 68.12 71 GLU A C 1
ATOM 565 O O . GLU A 1 71 ? -4.495 12.323 19.446 1.00 68.12 71 GLU A O 1
ATOM 570 N N . SER A 1 72 ? -5.538 11.382 17.675 1.00 65.75 72 SER A N 1
ATOM 571 C CA . SER A 1 72 ? -5.881 10.093 18.266 1.00 65.75 72 SER A CA 1
ATOM 572 C C . SER A 1 72 ? -5.591 8.956 17.286 1.00 65.75 72 SER A C 1
ATOM 574 O O . SER A 1 72 ? -5.515 9.159 16.071 1.00 65.75 72 SER A O 1
ATOM 576 N N . LEU A 1 73 ? -5.476 7.735 17.813 1.00 66.00 73 LEU A N 1
ATOM 577 C CA . LEU A 1 73 ? -5.265 6.540 16.999 1.00 66.00 73 LEU A CA 1
ATOM 578 C C . LEU A 1 73 ? -6.441 6.296 16.033 1.00 66.00 73 LEU A C 1
ATOM 580 O O . LEU A 1 73 ? -6.202 5.954 14.878 1.00 66.00 73 LEU A O 1
ATOM 584 N N . ASP A 1 74 ? -7.689 6.528 16.462 1.00 66.88 74 ASP A N 1
ATOM 585 C CA . ASP A 1 74 ? -8.877 6.410 15.599 1.00 66.88 74 ASP A CA 1
ATOM 586 C C . ASP A 1 74 ? -8.878 7.436 14.450 1.00 66.88 74 ASP A C 1
ATOM 588 O O . ASP A 1 74 ? -9.243 7.094 13.325 1.00 66.88 74 ASP A O 1
ATOM 592 N N . GLU A 1 75 ? -8.420 8.668 14.697 1.00 69.25 75 GLU A N 1
ATOM 593 C CA . GLU A 1 75 ? -8.304 9.710 13.668 1.00 69.25 75 GLU A CA 1
ATOM 594 C C . GLU A 1 75 ? -7.197 9.396 12.654 1.00 69.25 75 GLU A C 1
ATOM 596 O O . GLU A 1 75 ? -7.433 9.475 11.448 1.00 69.25 75 GLU A O 1
ATOM 601 N N . TYR A 1 76 ? -6.014 8.973 13.119 1.00 69.69 76 TYR A N 1
ATOM 602 C CA . TYR A 1 76 ? -4.955 8.463 12.238 1.00 69.69 76 TYR A CA 1
ATOM 603 C C . TYR A 1 76 ? -5.492 7.333 11.346 1.00 69.69 76 TYR A C 1
ATOM 605 O O . TYR A 1 76 ? -5.251 7.314 10.138 1.00 69.69 76 TYR A O 1
ATOM 613 N N . HIS A 1 77 ? -6.288 6.436 11.930 1.00 68.62 77 HIS A N 1
ATOM 614 C CA . HIS A 1 77 ? -6.934 5.334 11.230 1.00 68.62 77 HIS A CA 1
ATOM 615 C C . HIS A 1 77 ? -7.962 5.780 10.185 1.00 68.62 77 HIS A C 1
ATOM 617 O O . HIS A 1 77 ? -7.999 5.198 9.099 1.00 68.62 77 HIS A O 1
ATOM 623 N N . GLU A 1 78 ? -8.797 6.780 10.476 1.00 72.44 78 GLU A N 1
ATOM 624 C CA . GLU A 1 78 ? -9.722 7.350 9.491 1.00 72.44 78 GLU A CA 1
ATOM 625 C C . GLU A 1 78 ? -8.946 8.016 8.343 1.00 72.44 78 GLU A C 1
ATOM 627 O O . GLU A 1 78 ? -9.201 7.724 7.175 1.00 72.44 78 GLU A O 1
ATOM 632 N N . LEU A 1 79 ? -7.944 8.840 8.657 1.00 75.00 79 LEU A N 1
ATOM 633 C CA . LEU A 1 79 ? -7.143 9.555 7.661 1.00 75.00 79 LEU A CA 1
ATOM 634 C C . LEU A 1 79 ? -6.316 8.613 6.771 1.00 75.00 79 LEU A C 1
ATOM 636 O O . LEU A 1 79 ? -6.238 8.847 5.565 1.00 75.00 79 LEU A O 1
ATOM 640 N N . LEU A 1 80 ? -5.760 7.527 7.320 1.00 74.19 80 LEU A N 1
ATOM 641 C CA . LEU A 1 80 ? -5.087 6.485 6.537 1.00 74.19 80 LEU A CA 1
ATOM 642 C C . LEU A 1 80 ? -6.083 5.731 5.644 1.00 74.19 80 LEU A C 1
ATOM 644 O O . LEU A 1 80 ? -5.795 5.466 4.480 1.00 74.19 80 LEU A O 1
ATOM 648 N N . SER A 1 81 ? -7.279 5.431 6.153 1.00 73.19 81 SER A N 1
ATOM 649 C CA . SER A 1 81 ? -8.324 4.717 5.401 1.00 73.19 81 SER A CA 1
ATOM 650 C C . SER A 1 81 ? -8.899 5.544 4.249 1.00 73.19 81 SER A C 1
ATOM 652 O O . SER A 1 81 ? -9.209 4.993 3.195 1.00 73.19 81 SER A O 1
ATOM 654 N N . ASN A 1 82 ? -8.972 6.867 4.409 1.00 75.69 82 ASN A N 1
ATOM 655 C CA . ASN A 1 82 ? -9.437 7.795 3.377 1.00 75.69 82 ASN A CA 1
ATOM 656 C C . ASN A 1 82 ? -8.491 7.892 2.160 1.00 75.69 82 ASN A C 1
ATOM 658 O O . ASN A 1 82 ? -8.878 8.459 1.142 1.00 75.69 82 ASN A O 1
ATOM 662 N N . THR A 1 83 ? -7.277 7.326 2.216 1.00 73.50 83 THR A N 1
ATOM 663 C CA . THR A 1 83 ? -6.355 7.285 1.060 1.00 73.50 83 THR A CA 1
ATOM 664 C C . THR A 1 83 ? -6.813 6.349 -0.070 1.00 73.50 83 THR A C 1
ATOM 666 O O . THR A 1 83 ? -6.314 6.466 -1.188 1.00 73.50 83 THR A O 1
ATOM 669 N N . VAL A 1 84 ? -7.766 5.446 0.202 1.00 64.56 84 VAL A N 1
ATOM 670 C CA . VAL A 1 84 ? -8.212 4.367 -0.709 1.00 64.56 84 VAL A CA 1
ATOM 671 C C . VAL A 1 84 ? -9.736 4.278 -0.879 1.00 64.56 84 VAL A C 1
ATOM 673 O O . VAL A 1 84 ? -10.241 3.222 -1.238 1.00 64.56 84 VAL A O 1
ATOM 676 N N . ASP A 1 85 ? -10.456 5.357 -0.546 1.00 66.31 85 ASP A N 1
ATOM 677 C CA . ASP A 1 85 ? -11.893 5.603 -0.796 1.00 66.31 85 ASP A CA 1
ATOM 678 C C . ASP A 1 85 ? -12.804 4.363 -0.968 1.00 66.31 85 ASP A C 1
ATOM 680 O O . ASP A 1 85 ? -13.463 4.164 -1.988 1.00 66.31 85 ASP A O 1
ATOM 684 N N . ILE A 1 86 ? -12.889 3.525 0.069 1.00 58.00 86 ILE A N 1
ATOM 685 C CA . ILE A 1 86 ? -13.723 2.308 0.069 1.00 58.00 86 ILE A CA 1
ATOM 686 C C . ILE A 1 86 ? -15.242 2.585 0.180 1.00 58.00 86 ILE A C 1
ATOM 688 O O . ILE A 1 86 ? -16.008 1.710 0.589 1.00 58.00 86 ILE A O 1
ATOM 692 N N . GLY A 1 87 ? -15.698 3.816 -0.084 1.00 48.19 87 GLY A N 1
ATOM 693 C CA . GLY A 1 87 ? -17.110 4.232 -0.061 1.00 48.19 87 GLY A CA 1
ATOM 694 C C . GLY A 1 87 ? -17.834 4.158 1.297 1.00 48.19 87 GLY A C 1
ATOM 695 O O . GLY A 1 87 ? -18.999 4.544 1.394 1.00 48.19 87 GLY A O 1
ATOM 696 N N . VAL A 1 88 ? -17.179 3.675 2.358 1.00 53.12 88 VAL A N 1
ATOM 697 C CA . VAL A 1 88 ? -17.744 3.499 3.704 1.00 53.12 88 VAL A CA 1
ATOM 698 C C . VAL A 1 88 ? -16.714 3.935 4.745 1.00 53.12 88 VAL A C 1
ATOM 700 O O . VAL A 1 88 ? -15.567 3.499 4.697 1.00 53.12 88 VAL A O 1
ATOM 703 N N . LYS A 1 89 ? -17.122 4.725 5.748 1.00 56.53 89 LYS A N 1
ATOM 704 C CA . LYS A 1 89 ? -16.271 5.046 6.908 1.00 56.53 89 LYS A CA 1
ATOM 705 C C . LYS A 1 89 ? -16.087 3.828 7.825 1.00 56.53 89 LYS A C 1
ATOM 707 O O . LYS A 1 89 ? -16.771 3.679 8.835 1.00 56.53 89 LYS A O 1
ATOM 712 N N . ILE A 1 90 ? -15.156 2.953 7.459 1.00 56.81 90 ILE A N 1
ATOM 713 C CA . ILE A 1 90 ? -14.615 1.873 8.290 1.00 56.81 90 ILE A CA 1
ATOM 714 C C . ILE A 1 90 ? -13.107 2.067 8.303 1.00 56.81 90 ILE A C 1
ATOM 716 O O . ILE A 1 90 ? -12.493 2.060 7.245 1.00 56.81 90 ILE A O 1
ATOM 720 N N . CYS A 1 91 ? -12.496 2.206 9.478 1.00 60.09 91 CYS A N 1
ATOM 721 C CA . CYS A 1 91 ? -11.042 2.283 9.534 1.00 60.09 91 CYS A CA 1
ATOM 722 C C . CYS A 1 91 ? -10.415 0.901 9.300 1.00 60.09 91 CYS A C 1
ATOM 724 O O . CYS A 1 91 ? -10.577 0.009 10.136 1.00 60.09 91 CYS A O 1
ATOM 726 N N . GLY A 1 92 ? -9.732 0.742 8.167 1.00 59.62 92 GLY A N 1
ATOM 727 C CA . GLY A 1 92 ? -8.942 -0.434 7.810 1.00 59.62 92 GLY A CA 1
ATOM 728 C C . GLY A 1 92 ? -7.475 -0.313 8.229 1.00 59.62 92 GLY A C 1
ATOM 729 O O . GLY A 1 92 ? -7.124 0.495 9.092 1.00 59.62 92 GLY A O 1
ATOM 730 N N . PHE A 1 93 ? -6.630 -1.125 7.594 1.00 69.19 93 PHE A N 1
ATOM 731 C CA . PHE A 1 93 ? -5.174 -1.203 7.772 1.00 69.19 93 PHE A CA 1
ATOM 732 C C . PHE A 1 93 ? -4.705 -1.423 9.221 1.00 69.19 93 PHE A C 1
ATOM 734 O O . PHE A 1 93 ? -3.595 -1.051 9.600 1.00 69.19 93 PHE A O 1
ATOM 741 N N . THR A 1 94 ? -5.528 -2.074 10.049 1.00 63.16 94 THR A N 1
ATOM 742 C CA . THR A 1 94 ? -5.207 -2.399 11.446 1.00 63.16 94 THR A CA 1
ATOM 743 C C . THR A 1 94 ? -4.149 -3.500 11.580 1.00 63.16 94 THR A C 1
ATOM 745 O O . THR A 1 94 ? -3.975 -4.024 12.672 1.00 63.16 94 THR A O 1
ATOM 748 N N . GLY A 1 95 ? -3.470 -3.900 10.500 1.00 54.03 95 GLY A N 1
ATOM 749 C CA . GLY A 1 95 ? -2.257 -4.722 10.540 1.00 54.03 95 GLY A CA 1
ATOM 750 C C . GLY A 1 95 ? -0.988 -3.919 10.807 1.00 54.03 95 GLY A C 1
ATOM 751 O O . GLY A 1 95 ? -0.026 -4.469 11.327 1.00 54.03 95 GLY A O 1
ATOM 752 N N . SER A 1 96 ? -0.985 -2.617 10.501 1.00 60.00 96 SER A N 1
ATOM 753 C CA . SER A 1 96 ? 0.153 -1.725 10.780 1.00 60.00 96 SER A CA 1
ATOM 754 C C . SER A 1 96 ? 0.275 -1.327 12.263 1.00 60.00 96 SER A C 1
ATOM 756 O O . SER A 1 96 ? 1.172 -0.568 12.611 1.00 60.00 96 SER A O 1
ATOM 758 N N . LEU A 1 97 ? -0.622 -1.822 13.128 1.00 50.66 97 LEU A N 1
ATOM 759 C CA . LEU A 1 97 ? -0.680 -1.609 14.580 1.00 50.66 97 LEU A CA 1
ATOM 760 C C . LEU A 1 97 ? -1.287 -2.866 15.257 1.00 50.66 97 LEU A C 1
ATOM 762 O O . LEU A 1 97 ? -2.088 -3.575 14.654 1.00 50.66 97 LEU A O 1
ATOM 766 N N . GLU A 1 98 ? -0.977 -3.135 16.526 1.00 48.72 98 GLU A N 1
ATOM 767 C CA . GLU A 1 98 ? -1.430 -4.315 17.305 1.00 48.72 98 GLU A CA 1
ATOM 768 C C . GLU A 1 98 ? -2.161 -3.868 18.594 1.00 48.72 98 GLU A C 1
ATOM 770 O O . GLU A 1 98 ? -1.749 -2.875 19.187 1.00 48.72 98 GLU A O 1
ATOM 775 N N . THR A 1 99 ? -3.206 -4.494 19.161 1.00 38.12 99 THR A N 1
ATOM 776 C CA . THR A 1 99 ? -4.278 -5.447 18.748 1.00 38.12 99 THR A CA 1
ATOM 777 C C . THR A 1 99 ? -5.433 -5.272 19.796 1.00 38.12 99 THR A C 1
ATOM 779 O O . THR A 1 99 ? -5.307 -4.411 20.665 1.00 38.12 99 THR A O 1
ATOM 782 N N . GLU A 1 100 ? -6.608 -5.928 19.868 1.00 35.78 100 GLU A N 1
ATOM 783 C CA . GLU A 1 100 ? -7.204 -7.186 19.356 1.00 35.78 100 GLU A CA 1
ATOM 784 C C . GLU A 1 100 ? -8.769 -7.088 19.482 1.00 35.78 100 GLU A C 1
ATOM 786 O O . GLU A 1 100 ? -9.360 -6.052 19.194 1.00 35.78 100 GLU A O 1
ATOM 791 N N . PHE A 1 101 ? -9.466 -8.137 19.941 1.00 35.09 101 PHE A N 1
ATOM 792 C CA . PHE A 1 101 ? -10.700 -8.159 20.739 1.00 35.09 101 PHE A CA 1
ATOM 793 C C . PHE A 1 101 ? -11.881 -7.241 20.338 1.00 35.09 101 PHE A C 1
ATOM 795 O O . PHE A 1 101 ? -12.311 -6.359 21.077 1.00 35.09 101 PHE A O 1
ATOM 802 N N . GLY A 1 102 ? -12.585 -7.640 19.276 1.00 35.62 102 GLY A N 1
ATOM 803 C CA . GLY A 1 102 ? -13.855 -8.368 19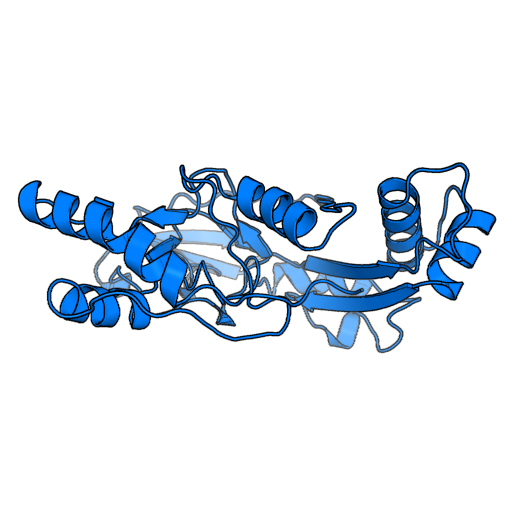.466 1.00 35.62 102 GLY A CA 1
ATOM 804 C C . GLY A 1 102 ? -15.190 -7.613 19.674 1.00 35.62 102 GLY A C 1
ATOM 805 O O . GLY A 1 102 ? -15.301 -6.550 20.286 1.00 35.62 102 GLY A O 1
ATOM 806 N N . LYS A 1 103 ? -16.270 -8.221 19.158 1.00 31.55 103 LYS A N 1
ATOM 807 C CA . LYS A 1 103 ? -17.620 -8.335 19.765 1.00 31.55 103 LYS A CA 1
ATOM 808 C C . LYS A 1 103 ? -18.444 -9.373 18.978 1.00 31.55 103 LYS A C 1
ATOM 810 O O . LYS A 1 103 ? -18.034 -9.797 17.903 1.00 31.55 103 LYS A O 1
ATOM 815 N N . VAL A 1 104 ? -19.576 -9.820 19.530 1.00 36.09 104 VAL A N 1
ATOM 816 C CA . VAL A 1 104 ? -20.391 -10.928 18.986 1.00 36.09 104 VAL A CA 1
ATOM 817 C C . VAL A 1 104 ? -21.650 -10.415 18.274 1.00 36.09 104 VAL A C 1
ATOM 819 O O . VAL A 1 104 ? -22.317 -9.516 18.779 1.00 36.09 104 VAL A O 1
ATOM 822 N N . VAL A 1 105 ? -21.989 -11.025 17.132 1.00 45.66 105 VAL A N 1
ATOM 823 C CA . VAL A 1 105 ? -23.214 -10.806 16.330 1.00 45.66 105 VAL A CA 1
ATOM 824 C C . VAL A 1 105 ? -23.716 -12.177 15.836 1.00 45.66 105 VAL A C 1
ATOM 826 O O . VAL A 1 105 ? -22.901 -13.084 15.682 1.00 45.66 105 VAL A O 1
ATOM 829 N N . ASP A 1 106 ? -25.022 -12.373 15.598 1.00 45.34 106 ASP A N 1
ATOM 830 C CA . ASP A 1 106 ? -25.555 -13.671 15.131 1.00 45.34 106 ASP A CA 1
ATOM 831 C C . ASP A 1 106 ? -24.983 -14.070 13.755 1.00 45.34 106 ASP A C 1
ATOM 833 O O . ASP A 1 106 ? -25.079 -13.349 12.758 1.00 45.34 106 ASP A O 1
ATOM 837 N N . TYR A 1 107 ? -24.363 -15.249 13.713 1.00 53.91 107 TYR A N 1
ATOM 838 C CA . TYR A 1 107 ? -23.516 -15.708 12.617 1.00 53.91 107 TYR A CA 1
ATOM 839 C C . TYR A 1 107 ? -24.244 -16.527 11.546 1.00 53.91 107 TYR A C 1
ATOM 841 O O . TYR A 1 107 ? -23.685 -16.739 10.463 1.00 53.91 107 TYR A O 1
ATOM 849 N N . ASN A 1 108 ? -25.443 -17.047 11.825 1.00 53.06 108 ASN A N 1
ATOM 850 C CA . ASN A 1 108 ? -25.981 -18.183 11.063 1.00 53.06 108 ASN A CA 1
ATOM 851 C C . ASN A 1 108 ? -26.263 -17.861 9.585 1.00 53.06 108 ASN A C 1
ATOM 853 O O . ASN A 1 108 ? -25.980 -18.684 8.712 1.00 53.06 108 ASN A O 1
ATOM 857 N N . LYS A 1 109 ? -26.716 -16.638 9.278 1.00 59.28 109 LYS A N 1
ATOM 858 C CA . LYS A 1 109 ? -26.946 -16.173 7.896 1.00 59.28 109 LYS A CA 1
ATOM 859 C C . LYS A 1 109 ? -25.644 -15.858 7.137 1.00 59.28 109 LYS A C 1
ATOM 861 O O . LYS A 1 109 ? -25.597 -15.983 5.915 1.00 59.28 109 LYS A O 1
ATOM 866 N N . PHE A 1 110 ? -24.575 -15.487 7.847 1.00 65.19 110 PHE A N 1
ATOM 867 C CA . PHE A 1 110 ? -23.366 -14.887 7.263 1.00 65.19 110 PHE A CA 1
ATOM 868 C C . PHE A 1 110 ? -22.127 -15.798 7.255 1.00 65.19 110 PHE A C 1
ATOM 870 O O . PHE A 1 110 ? -21.124 -15.468 6.619 1.00 65.19 110 PHE A O 1
ATOM 877 N N . ARG A 1 111 ? -22.189 -16.986 7.878 1.00 68.56 111 ARG A N 1
ATOM 878 C CA . ARG A 1 111 ? -21.070 -17.949 7.963 1.00 68.56 111 ARG A CA 1
ATOM 879 C C . ARG A 1 111 ? -20.412 -18.280 6.613 1.00 68.56 111 ARG A C 1
ATOM 881 O O . ARG A 1 111 ? -19.203 -18.485 6.584 1.00 68.56 111 ARG A O 1
ATOM 888 N N . LYS A 1 112 ? -21.168 -18.306 5.505 1.00 74.38 112 LYS A N 1
ATOM 889 C CA . LYS A 1 112 ? -20.612 -18.521 4.152 1.00 74.38 112 LYS A CA 1
ATOM 890 C C . LYS A 1 112 ? -19.766 -17.333 3.672 1.00 74.38 112 LYS A C 1
ATOM 892 O O . LYS A 1 112 ? -18.673 -17.546 3.165 1.00 74.38 112 LYS A O 1
ATOM 897 N N . PHE A 1 113 ? -20.223 -16.098 3.886 1.00 81.56 113 PHE A N 1
ATOM 898 C CA . PHE A 1 113 ? -19.482 -14.886 3.510 1.00 81.56 113 PHE A CA 1
ATOM 899 C C . PHE A 1 113 ? -18.210 -14.709 4.335 1.00 81.56 113 PHE A C 1
ATOM 901 O O . PHE A 1 113 ? -17.169 -14.409 3.769 1.00 81.56 113 PHE A O 1
ATOM 908 N N . LYS A 1 114 ? -18.247 -15.031 5.636 1.00 83.00 114 LYS A N 1
ATOM 909 C CA . LYS A 1 114 ? -17.044 -15.092 6.484 1.00 83.00 114 LYS A CA 1
ATOM 910 C C . LYS A 1 114 ? -15.937 -15.980 5.897 1.00 83.00 114 LYS A C 1
ATOM 912 O O . LYS A 1 114 ? -14.769 -15.654 6.057 1.00 83.00 114 LYS A O 1
ATOM 917 N N . ILE A 1 115 ? -16.276 -17.109 5.269 1.00 85.12 115 ILE A N 1
ATOM 918 C CA . ILE A 1 115 ? -15.273 -18.010 4.675 1.00 85.12 115 ILE A CA 1
ATOM 919 C C . ILE A 1 115 ? -14.650 -17.375 3.426 1.00 85.12 115 ILE A C 1
ATOM 921 O O . ILE A 1 115 ? -13.439 -17.449 3.260 1.00 85.12 115 ILE A O 1
ATOM 925 N N . ILE A 1 116 ? -15.461 -16.713 2.596 1.00 88.19 116 ILE A N 1
ATOM 926 C CA . ILE A 1 116 ? -14.992 -16.003 1.398 1.00 88.19 116 ILE A CA 1
ATOM 927 C C . ILE A 1 116 ? -14.096 -14.824 1.812 1.00 88.19 116 ILE A C 1
ATOM 929 O O . ILE A 1 116 ? -12.936 -14.782 1.415 1.00 88.19 116 ILE A O 1
ATOM 933 N N . PHE A 1 117 ? -14.579 -13.947 2.700 1.00 90.19 117 PHE A N 1
ATOM 934 C CA . PHE A 1 117 ? -13.840 -12.763 3.153 1.00 90.19 117 PHE A CA 1
ATOM 935 C C . PHE A 1 117 ? -12.538 -13.073 3.918 1.00 90.19 117 PHE A C 1
ATOM 937 O O . PHE A 1 117 ? -11.645 -12.234 3.966 1.00 90.19 117 PHE A O 1
ATOM 944 N N . ARG A 1 118 ? -12.404 -14.273 4.507 1.00 86.44 118 ARG A N 1
ATOM 945 C CA . ARG A 1 118 ? -11.149 -14.741 5.134 1.00 86.44 118 ARG A CA 1
ATOM 946 C C . ARG A 1 118 ? -10.170 -15.418 4.173 1.00 86.44 118 ARG A C 1
ATOM 948 O O . ARG A 1 118 ? -9.044 -15.668 4.586 1.00 86.44 118 ARG A O 1
ATOM 955 N N . ARG A 1 119 ? -10.597 -15.781 2.960 1.00 89.25 119 ARG A N 1
ATOM 956 C CA . ARG A 1 119 ? -9.760 -16.466 1.958 1.00 89.25 119 ARG A CA 1
ATOM 957 C C . ARG A 1 119 ? -9.269 -15.517 0.867 1.00 89.25 119 ARG A C 1
ATOM 959 O O . ARG A 1 119 ? -8.122 -15.619 0.464 1.00 89.25 119 ARG A O 1
ATOM 966 N N . TYR A 1 120 ? -10.131 -14.604 0.427 1.00 91.25 120 TYR A N 1
ATOM 967 C CA . TYR A 1 120 ? -9.883 -13.707 -0.706 1.00 91.25 120 TYR A CA 1
ATOM 968 C C . TYR A 1 120 ? -9.875 -12.219 -0.309 1.00 91.25 120 TYR A C 1
ATOM 970 O O . TYR A 1 120 ? -10.121 -11.348 -1.142 1.00 91.25 120 TYR A O 1
ATOM 978 N N . GLY A 1 121 ? -9.714 -11.918 0.984 1.00 91.00 121 GLY A N 1
ATOM 979 C CA . GLY A 1 121 ? -9.959 -10.577 1.511 1.00 91.00 121 GLY A CA 1
ATOM 980 C C . GLY A 1 121 ? -11.398 -10.096 1.272 1.00 91.00 121 GLY A C 1
ATOM 981 O O . GLY A 1 121 ? -12.299 -10.872 0.945 1.00 91.00 121 GLY A O 1
ATOM 982 N N . SER A 1 122 ? -11.638 -8.799 1.449 1.00 90.81 122 SER A N 1
ATOM 983 C CA . SER A 1 122 ? -12.941 -8.168 1.164 1.00 90.81 122 SER A CA 1
ATOM 984 C C . SER A 1 122 ? -12.933 -7.255 -0.053 1.00 90.81 122 SER A C 1
ATOM 986 O O . SER A 1 122 ? -13.983 -7.014 -0.650 1.00 90.81 122 SER A O 1
ATOM 988 N N . HIS A 1 123 ? -11.753 -6.771 -0.421 1.00 93.69 123 HIS A N 1
ATOM 989 C CA . HIS A 1 123 ? -11.502 -5.954 -1.596 1.00 93.69 123 HIS A CA 1
ATOM 990 C C . HIS A 1 123 ? -10.362 -6.592 -2.392 1.00 93.69 123 HIS A C 1
ATOM 992 O O . HIS A 1 123 ? -9.613 -7.391 -1.835 1.00 93.69 123 HIS A O 1
ATOM 998 N N . PHE A 1 124 ? -10.214 -6.246 -3.666 1.00 94.94 124 PHE A N 1
ATOM 999 C CA . PHE A 1 124 ? -9.091 -6.667 -4.503 1.00 94.94 124 PHE A CA 1
ATOM 1000 C C . PHE A 1 124 ? -8.372 -5.459 -5.102 1.00 94.94 124 PHE A C 1
ATOM 1002 O O . PHE A 1 124 ? -8.981 -4.405 -5.310 1.00 94.94 124 PHE A O 1
ATOM 1009 N N . ILE A 1 125 ? -7.074 -5.606 -5.370 1.00 95.81 125 ILE A N 1
ATOM 1010 C CA . ILE A 1 125 ? -6.258 -4.512 -5.898 1.00 95.81 125 ILE A CA 1
ATOM 1011 C C . ILE A 1 125 ? -6.554 -4.315 -7.389 1.00 95.81 125 ILE A C 1
ATOM 1013 O O . ILE A 1 125 ? -6.227 -5.156 -8.225 1.00 95.81 125 ILE A O 1
ATOM 1017 N N . ARG A 1 126 ? -7.154 -3.171 -7.726 1.00 94.56 126 ARG A N 1
ATOM 1018 C CA . ARG A 1 126 ? -7.414 -2.706 -9.099 1.00 94.56 126 ARG A CA 1
ATOM 1019 C C . ARG A 1 126 ? -6.251 -1.885 -9.663 1.00 94.56 126 ARG A C 1
ATOM 1021 O O . ARG A 1 126 ? -6.011 -1.920 -10.867 1.00 94.56 126 ARG A O 1
ATOM 1028 N N . SER A 1 127 ? -5.549 -1.135 -8.814 1.00 94.25 127 SER A N 1
ATOM 1029 C CA . SER A 1 127 ? -4.406 -0.303 -9.207 1.00 94.25 127 SER A CA 1
ATOM 1030 C C . SER A 1 127 ? -3.423 -0.107 -8.058 1.00 94.25 127 SER A C 1
ATOM 1032 O O . SER A 1 127 ? -3.813 -0.012 -6.897 1.00 94.25 127 SER A O 1
ATOM 1034 N N . LEU A 1 128 ? -2.138 -0.015 -8.388 1.00 95.06 128 LEU A N 1
ATOM 1035 C CA . LEU A 1 128 ? -1.041 0.098 -7.432 1.00 95.06 128 LEU A CA 1
ATOM 1036 C C . LEU A 1 128 ? 0.150 0.836 -8.050 1.00 95.06 128 LEU A C 1
ATOM 1038 O O . LEU A 1 128 ? 0.269 0.917 -9.274 1.00 95.06 128 LEU A O 1
ATOM 1042 N N . LYS A 1 129 ? 1.051 1.339 -7.203 1.00 94.44 129 LYS A N 1
ATOM 1043 C CA . LYS A 1 129 ? 2.380 1.823 -7.587 1.00 94.44 129 LYS A CA 1
ATOM 1044 C C . LYS A 1 129 ? 3.445 0.847 -7.086 1.00 94.44 129 LYS A C 1
ATOM 1046 O O . LYS A 1 129 ? 3.430 0.445 -5.919 1.00 94.44 129 LYS A O 1
ATOM 1051 N N . MET A 1 130 ? 4.388 0.532 -7.970 1.00 94.88 130 MET A N 1
ATOM 1052 C CA . MET A 1 130 ? 5.595 -0.241 -7.673 1.00 94.88 130 MET A CA 1
ATOM 1053 C C . MET A 1 130 ? 6.801 0.691 -7.553 1.00 94.88 130 MET A C 1
ATOM 1055 O O . MET A 1 130 ? 6.927 1.638 -8.329 1.00 94.88 130 MET A O 1
ATOM 1059 N N . GLY A 1 131 ? 7.700 0.422 -6.608 1.00 94.44 131 GLY A N 1
ATOM 1060 C CA . GLY A 1 131 ? 8.891 1.241 -6.389 1.00 94.44 131 GLY A CA 1
ATOM 1061 C C . GLY A 1 131 ? 9.580 0.936 -5.063 1.00 94.44 131 GLY A C 1
ATOM 1062 O O . GLY A 1 131 ? 9.710 -0.223 -4.679 1.00 94.44 131 GLY A O 1
ATOM 1063 N N . GLY A 1 132 ? 10.039 1.982 -4.378 1.00 92.69 132 GLY A N 1
ATOM 1064 C CA . GLY A 1 132 ? 10.626 1.911 -3.041 1.00 92.69 132 GLY A CA 1
ATOM 1065 C C . GLY A 1 132 ? 9.956 2.928 -2.122 1.00 92.69 132 GLY A C 1
ATOM 1066 O O . GLY A 1 132 ? 9.606 4.022 -2.565 1.00 92.69 132 GLY A O 1
ATOM 1067 N N . ARG A 1 133 ? 9.751 2.560 -0.857 1.00 91.75 133 ARG A N 1
ATOM 1068 C CA . ARG A 1 133 ? 9.125 3.400 0.170 1.00 91.75 133 ARG A CA 1
ATOM 1069 C C . ARG A 1 133 ? 9.865 3.240 1.488 1.00 91.75 133 ARG A C 1
ATOM 1071 O O . ARG A 1 133 ? 10.029 2.121 1.974 1.00 91.75 133 ARG A O 1
ATOM 1078 N N . VAL A 1 134 ? 10.197 4.380 2.084 1.00 88.31 134 VAL A N 1
ATOM 1079 C CA . VAL A 1 134 ? 10.485 4.501 3.513 1.00 88.31 134 VAL A CA 1
ATOM 1080 C C . VAL A 1 134 ? 9.199 4.945 4.210 1.00 88.31 134 VAL A C 1
ATOM 1082 O O . VAL A 1 134 ? 8.510 5.842 3.725 1.00 88.31 134 VAL A O 1
ATOM 1085 N N . VAL A 1 135 ? 8.866 4.307 5.325 1.00 86.50 135 VAL A N 1
ATOM 1086 C CA . VAL A 1 135 ? 7.791 4.699 6.238 1.00 86.50 135 VAL A CA 1
ATOM 1087 C C . VAL A 1 135 ? 8.448 5.211 7.510 1.00 86.50 135 VAL A C 1
ATOM 1089 O O . VAL A 1 135 ? 9.173 4.467 8.163 1.00 86.50 135 VAL A O 1
ATOM 1092 N N . PHE A 1 136 ? 8.192 6.473 7.842 1.00 84.50 136 PHE A N 1
ATOM 1093 C CA . PHE A 1 136 ? 8.568 7.069 9.119 1.00 84.50 136 PHE A CA 1
ATOM 1094 C C . PHE A 1 136 ? 7.338 7.082 10.029 1.00 84.50 136 PHE A C 1
ATOM 1096 O O . PHE A 1 136 ? 6.347 7.750 9.723 1.00 84.50 136 PHE A O 1
ATOM 1103 N N . SER A 1 137 ? 7.407 6.337 11.127 1.00 84.50 137 SER A N 1
ATOM 1104 C CA . SER A 1 137 ? 6.349 6.213 12.129 1.00 84.50 137 SER A CA 1
ATOM 1105 C C . SER A 1 137 ? 6.812 6.839 13.438 1.00 84.50 137 SER A C 1
ATOM 1107 O O . SER A 1 137 ? 7.956 6.645 13.843 1.00 84.50 137 SER A O 1
ATOM 1109 N N . ALA A 1 138 ? 5.931 7.571 14.123 1.00 82.44 138 ALA A N 1
ATOM 1110 C CA . ALA A 1 138 ? 6.248 8.185 15.409 1.00 82.44 138 ALA A CA 1
ATOM 1111 C C . ALA A 1 138 ? 5.037 8.213 16.352 1.00 82.44 138 ALA A C 1
ATOM 1113 O O . ALA A 1 138 ? 3.924 8.536 15.934 1.00 82.44 138 ALA A O 1
ATOM 1114 N N . SER A 1 139 ? 5.277 7.919 17.630 1.00 83.50 139 SER A N 1
ATOM 1115 C CA . SER A 1 139 ? 4.304 8.003 18.723 1.00 83.50 139 SER A CA 1
ATOM 1116 C C . SER A 1 139 ? 4.811 8.989 19.777 1.00 83.50 139 SER A C 1
ATOM 1118 O O . SER A 1 139 ? 5.731 8.677 20.533 1.00 83.50 139 SER A O 1
ATOM 1120 N N . THR A 1 140 ? 4.253 10.204 19.794 1.00 80.62 140 THR A N 1
ATOM 1121 C CA . THR A 1 140 ? 4.746 11.334 20.604 1.00 80.62 140 THR A CA 1
ATOM 1122 C C . THR A 1 140 ? 3.916 11.560 21.865 1.00 80.62 140 THR A C 1
ATOM 1124 O O . THR A 1 140 ? 2.692 11.694 21.805 1.00 80.62 140 THR A O 1
ATOM 1127 N N . ASN A 1 141 ? 4.576 11.730 23.013 1.00 79.88 141 ASN A N 1
ATOM 1128 C CA . ASN A 1 141 ? 3.907 12.140 24.245 1.00 79.88 141 ASN A CA 1
ATOM 1129 C C . ASN A 1 141 ? 3.531 13.638 24.206 1.00 79.88 141 ASN A C 1
ATOM 1131 O O . ASN A 1 141 ? 4.338 14.511 24.536 1.00 79.88 141 ASN A O 1
ATOM 1135 N N . LYS A 1 142 ? 2.271 13.929 23.852 1.00 73.06 142 LYS A N 1
ATOM 1136 C CA . LYS A 1 142 ? 1.714 15.294 23.769 1.00 73.06 142 LYS A CA 1
ATOM 1137 C C . LYS A 1 142 ? 1.673 16.069 25.098 1.00 73.06 142 LYS A C 1
ATOM 1139 O O . LYS A 1 142 ? 1.520 17.283 25.056 1.00 73.06 142 LYS A O 1
ATOM 1144 N N . LEU A 1 143 ? 1.826 15.423 26.260 1.00 73.00 143 LEU A N 1
ATOM 1145 C CA . LEU A 1 143 ? 1.924 16.131 27.549 1.00 73.00 143 LEU A CA 1
ATOM 1146 C C . LEU A 1 143 ? 3.321 16.729 27.777 1.00 73.00 143 LEU A C 1
ATOM 1148 O O . LEU A 1 143 ? 3.448 17.757 28.439 1.00 73.00 143 LEU A O 1
ATOM 1152 N N . ASN A 1 144 ? 4.356 16.106 27.206 1.00 67.44 144 ASN A N 1
ATOM 1153 C CA . ASN A 1 144 ? 5.742 16.559 27.328 1.00 67.44 144 ASN A CA 1
ATOM 1154 C C . ASN A 1 144 ? 6.194 17.392 26.111 1.00 67.44 144 ASN A C 1
ATOM 1156 O O . ASN A 1 144 ? 7.044 18.274 26.239 1.00 67.44 144 ASN A O 1
ATOM 1160 N N . HIS A 1 145 ? 5.622 17.142 24.928 1.00 65.94 145 HIS A N 1
ATOM 1161 C CA . HIS A 1 145 ? 5.942 17.862 23.696 1.00 65.94 145 HIS A CA 1
ATOM 1162 C C . HIS A 1 145 ? 5.198 19.210 23.599 1.00 65.94 145 HIS A C 1
ATOM 1164 O O . HIS A 1 145 ? 4.174 19.339 22.931 1.00 65.94 145 HIS A O 1
ATOM 1170 N N . ASN A 1 146 ? 5.735 20.235 24.263 1.00 66.44 146 ASN A N 1
ATOM 1171 C CA . ASN A 1 146 ? 5.241 21.612 24.183 1.00 66.44 146 ASN A CA 1
ATOM 1172 C C . ASN A 1 146 ? 5.928 22.383 23.036 1.00 66.44 146 ASN A C 1
ATOM 1174 O O . ASN A 1 146 ? 6.939 23.055 23.254 1.00 66.44 146 ASN A O 1
ATOM 1178 N N . SER A 1 147 ? 5.386 22.265 21.818 1.00 67.81 147 SER A N 1
ATOM 1179 C CA . SER A 1 147 ? 5.838 23.015 20.636 1.00 67.81 147 SER A CA 1
ATOM 1180 C C . SER A 1 147 ? 4.870 24.138 20.245 1.00 67.81 147 SER A C 1
ATOM 1182 O O . SER A 1 147 ? 3.683 24.116 20.568 1.00 67.81 147 SER A O 1
ATOM 1184 N N . LYS A 1 148 ? 5.388 25.127 19.507 1.00 72.00 148 LYS A N 1
ATOM 1185 C CA . LYS A 1 148 ? 4.591 26.149 18.801 1.00 72.00 148 LYS A CA 1
ATOM 1186 C C . LYS A 1 148 ? 4.241 25.741 17.367 1.00 72.00 148 LYS A C 1
ATOM 1188 O O . LYS A 1 148 ? 3.481 26.451 16.711 1.00 72.00 148 LYS A O 1
ATOM 1193 N N . ILE A 1 149 ? 4.838 24.660 16.871 1.00 80.50 149 ILE A N 1
ATOM 1194 C CA . ILE A 1 149 ? 4.619 24.116 15.533 1.00 80.50 149 ILE A CA 1
ATOM 1195 C C . ILE A 1 149 ? 3.674 22.917 15.666 1.00 80.50 149 ILE A C 1
ATOM 1197 O O . ILE A 1 149 ? 3.722 22.185 16.652 1.00 80.50 149 ILE A O 1
ATOM 1201 N N . ASP A 1 150 ? 2.796 22.725 14.683 1.00 84.25 150 ASP A N 1
ATOM 1202 C CA . ASP A 1 150 ? 1.950 21.534 14.605 1.00 84.25 150 ASP A CA 1
ATOM 1203 C C . ASP A 1 150 ? 2.804 20.250 14.554 1.00 84.25 150 ASP A C 1
ATOM 1205 O O . ASP A 1 150 ? 3.783 20.157 13.807 1.00 84.25 150 ASP A O 1
ATOM 1209 N N . LEU A 1 151 ? 2.390 19.238 15.319 1.00 82.00 151 LEU A N 1
ATOM 1210 C CA . LEU A 1 151 ? 3.096 17.968 15.466 1.00 82.00 151 LEU A CA 1
ATOM 1211 C C . LEU A 1 151 ? 3.301 17.247 14.125 1.00 82.00 151 LEU A C 1
ATOM 1213 O O . LEU A 1 151 ? 4.359 16.657 13.908 1.00 82.00 151 LEU A O 1
ATOM 1217 N N . LYS A 1 152 ? 2.335 17.320 13.197 1.00 83.38 152 LYS A N 1
ATOM 1218 C CA . LYS A 1 152 ? 2.465 16.719 11.859 1.00 83.38 152 LYS A CA 1
ATOM 1219 C C . LYS A 1 152 ? 3.568 17.396 11.042 1.00 83.38 152 LYS A C 1
ATOM 1221 O O . LYS A 1 152 ? 4.277 16.729 10.286 1.00 83.38 152 LYS A O 1
ATOM 1226 N N . SER A 1 153 ? 3.719 18.705 11.196 1.00 85.06 153 SER A N 1
ATOM 1227 C CA . SER A 1 153 ? 4.755 19.497 10.538 1.00 85.06 153 SER A CA 1
ATOM 1228 C C . SER A 1 153 ? 6.145 19.196 11.107 1.00 85.06 153 SER A C 1
ATOM 1230 O O . SER A 1 153 ? 7.063 18.961 10.324 1.00 85.06 153 SER A O 1
ATOM 1232 N N . VAL A 1 154 ? 6.293 19.091 12.436 1.00 88.25 154 VAL A N 1
ATOM 1233 C CA . VAL A 1 154 ? 7.572 18.697 13.067 1.00 88.25 154 VAL A CA 1
ATOM 1234 C C . VAL A 1 154 ? 7.943 17.250 12.727 1.00 88.25 154 VAL A C 1
ATOM 1236 O O . VAL A 1 154 ? 9.086 16.984 12.372 1.00 88.25 154 VAL A O 1
ATOM 1239 N N . ALA A 1 155 ? 6.983 16.318 12.743 1.00 86.81 155 ALA A N 1
ATOM 1240 C CA . ALA A 1 155 ? 7.214 14.926 12.351 1.00 86.81 155 ALA A CA 1
ATOM 1241 C C . ALA A 1 155 ? 7.661 14.793 10.883 1.00 86.81 155 ALA A C 1
ATOM 1243 O O . ALA A 1 155 ? 8.519 13.971 10.565 1.00 86.81 155 ALA A O 1
ATOM 1244 N N . LYS A 1 156 ? 7.111 15.622 9.982 1.00 86.69 156 LYS A N 1
ATOM 1245 C CA . LYS A 1 156 ? 7.545 15.678 8.580 1.00 86.69 156 LYS A CA 1
ATOM 1246 C C . LYS A 1 156 ? 8.972 16.220 8.452 1.00 86.69 156 LYS A C 1
ATOM 1248 O O . LYS A 1 156 ? 9.749 15.655 7.692 1.00 86.69 156 LYS A O 1
ATOM 1253 N N . ASP A 1 157 ? 9.307 17.290 9.169 1.00 87.44 157 ASP A N 1
ATOM 1254 C CA . ASP A 1 157 ? 10.647 17.891 9.147 1.00 87.44 157 ASP A CA 1
ATOM 1255 C C . ASP A 1 157 ? 11.700 16.925 9.729 1.00 87.44 157 ASP A C 1
ATOM 1257 O O . ASP A 1 157 ? 12.746 16.711 9.127 1.00 87.44 157 ASP A O 1
ATOM 1261 N N . ALA A 1 158 ? 11.362 16.209 10.809 1.00 88.56 158 ALA A N 1
ATOM 1262 C CA . ALA A 1 158 ? 12.193 15.153 11.392 1.00 88.56 158 ALA A CA 1
ATOM 1263 C C . ALA A 1 158 ? 12.466 13.983 10.426 1.00 88.56 158 ALA A C 1
ATOM 1265 O O . ALA A 1 158 ? 13.567 13.426 10.431 1.00 88.56 158 ALA A O 1
ATOM 1266 N N . ALA A 1 159 ? 11.477 13.615 9.603 1.00 87.44 159 ALA A N 1
ATOM 1267 C CA . ALA A 1 159 ? 11.622 12.602 8.559 1.00 87.44 159 ALA A CA 1
ATOM 1268 C C . ALA A 1 159 ? 12.452 13.105 7.365 1.00 87.44 159 ALA A C 1
ATOM 1270 O O . ALA A 1 159 ? 13.205 12.331 6.779 1.00 87.44 159 ALA A O 1
ATOM 1271 N N . ILE A 1 160 ? 12.344 14.391 7.009 1.00 86.38 160 ILE A N 1
ATOM 1272 C CA . ILE A 1 160 ? 13.197 15.020 5.989 1.00 86.38 160 ILE A CA 1
ATOM 1273 C C . ILE A 1 160 ? 14.654 15.040 6.463 1.00 86.38 160 ILE A C 1
ATOM 1275 O O . ILE A 1 160 ? 15.525 14.616 5.710 1.00 86.38 160 ILE A O 1
ATOM 1279 N N . GLU A 1 161 ? 14.916 15.402 7.720 1.00 87.94 161 GLU A N 1
ATOM 1280 C CA . GLU A 1 161 ? 16.276 15.430 8.273 1.00 87.94 161 GLU A CA 1
ATOM 1281 C C . GLU A 1 161 ? 16.957 14.055 8.233 1.00 87.94 161 GLU A C 1
ATOM 1283 O O . GLU A 1 161 ? 18.116 13.950 7.849 1.00 87.94 161 GLU A O 1
ATOM 1288 N N . ILE A 1 162 ? 16.224 12.983 8.551 1.00 83.88 162 ILE A N 1
ATOM 1289 C CA . ILE A 1 162 ? 16.732 11.604 8.447 1.00 83.88 162 ILE A CA 1
ATOM 1290 C C . ILE A 1 162 ? 17.017 11.224 6.987 1.00 83.88 162 ILE A C 1
ATOM 1292 O O . ILE A 1 162 ? 17.998 10.545 6.699 1.00 83.88 162 ILE A O 1
ATOM 1296 N N . LEU A 1 163 ? 16.164 11.644 6.049 1.00 82.25 163 LEU A N 1
ATOM 1297 C CA . LEU A 1 163 ? 16.264 11.236 4.645 1.00 82.25 163 LEU A CA 1
ATOM 1298 C C . LEU A 1 163 ? 17.197 12.112 3.791 1.00 82.25 163 LEU A C 1
ATOM 1300 O O . LEU A 1 163 ? 17.554 11.695 2.689 1.00 82.25 163 LEU A O 1
ATOM 1304 N N . GLN A 1 164 ? 17.529 13.326 4.241 1.00 82.75 164 GLN A N 1
ATOM 1305 C CA . GLN A 1 164 ? 18.231 14.349 3.447 1.00 82.75 164 GLN A CA 1
ATOM 1306 C C . GLN A 1 164 ? 19.336 15.094 4.216 1.00 82.75 164 GLN A C 1
ATOM 1308 O O . GLN A 1 164 ? 20.134 15.785 3.592 1.00 82.75 164 GLN A O 1
ATOM 1313 N N . GLY A 1 165 ? 19.420 14.951 5.543 1.00 80.69 165 GLY A N 1
ATOM 1314 C CA . GLY A 1 165 ? 20.418 15.618 6.389 1.00 80.69 165 GLY A CA 1
ATOM 1315 C C . GLY A 1 165 ? 20.095 17.067 6.775 1.00 80.69 165 GLY A C 1
ATOM 1316 O O . GLY A 1 165 ? 20.911 17.699 7.439 1.00 80.69 165 GLY A O 1
ATOM 1317 N N . GLU A 1 166 ? 18.930 17.596 6.387 1.00 79.31 166 GLU A N 1
ATOM 1318 C CA . GLU A 1 166 ? 18.522 18.989 6.627 1.00 79.31 166 GLU A CA 1
ATOM 1319 C C . GLU A 1 166 ? 17.172 19.059 7.366 1.00 79.31 166 GLU A C 1
ATOM 1321 O O . GLU A 1 166 ? 16.218 18.384 6.978 1.00 79.31 166 GLU A O 1
ATOM 1326 N N . SER A 1 167 ? 17.067 19.898 8.405 1.00 84.25 167 SER A N 1
ATOM 1327 C CA . SER A 1 167 ? 15.803 20.248 9.074 1.00 84.25 167 SER A CA 1
ATOM 1328 C C . SER A 1 167 ? 15.546 21.753 9.032 1.00 84.25 167 SER A C 1
ATOM 1330 O O . SER A 1 167 ? 16.458 22.572 9.136 1.00 84.25 167 SER A O 1
ATOM 1332 N N . SER A 1 168 ? 14.275 22.129 8.901 1.00 83.81 168 SER A N 1
ATOM 1333 C CA . SER A 1 168 ? 13.816 23.521 8.982 1.00 83.81 168 SER A CA 1
ATOM 1334 C C . SER A 1 168 ? 13.726 24.012 10.433 1.00 83.81 168 SER A C 1
ATOM 1336 O O . SER A 1 168 ? 13.761 25.218 10.685 1.00 83.81 168 SER A O 1
ATOM 1338 N N . TYR A 1 169 ? 13.559 23.083 11.381 1.00 84.50 169 TYR A N 1
ATOM 1339 C CA . TYR A 1 169 ? 13.214 23.351 12.777 1.00 84.50 169 TYR A CA 1
ATOM 1340 C C . TYR A 1 169 ? 14.010 22.471 13.761 1.00 84.50 169 TYR A C 1
ATOM 1342 O O . TYR A 1 169 ? 13.418 21.841 14.636 1.00 84.50 169 TYR A O 1
ATOM 1350 N N . GLU A 1 170 ? 15.341 22.440 13.639 1.00 85.25 170 GLU A N 1
ATOM 1351 C CA . GLU A 1 170 ? 16.279 21.610 14.427 1.00 85.25 170 GLU A CA 1
ATOM 1352 C C . GLU A 1 170 ? 15.921 21.498 15.932 1.00 85.25 170 GLU A C 1
ATOM 1354 O O . GLU A 1 170 ? 15.758 20.395 16.456 1.00 85.25 170 GLU A O 1
ATOM 1359 N N . ASP A 1 171 ? 15.676 22.624 16.618 1.00 87.69 171 ASP A N 1
ATOM 1360 C CA . ASP A 1 171 ? 15.250 22.674 18.032 1.00 87.69 171 ASP A CA 1
ATOM 1361 C C . ASP A 1 171 ? 13.939 21.915 18.323 1.00 87.69 171 ASP A C 1
ATOM 1363 O O . ASP A 1 171 ? 13.781 21.300 19.380 1.00 87.69 171 ASP A O 1
ATOM 1367 N N . GLU A 1 172 ? 12.963 21.976 17.416 1.00 89.31 172 GLU A N 1
ATOM 1368 C CA . GLU A 1 172 ? 11.668 21.302 17.566 1.00 89.31 172 GLU A CA 1
ATOM 1369 C C . GLU A 1 172 ? 11.759 19.826 17.159 1.00 89.31 172 GLU A C 1
ATOM 1371 O O . GLU A 1 172 ? 11.160 18.978 17.822 1.00 89.31 172 GLU A O 1
ATOM 1376 N N . VAL A 1 173 ? 12.575 19.494 16.150 1.00 88.56 173 VAL A N 1
ATOM 1377 C CA . VAL A 1 173 ? 12.892 18.109 15.764 1.00 88.56 173 VAL A CA 1
ATOM 1378 C C . VAL A 1 173 ? 13.637 17.382 16.890 1.00 88.56 173 VAL A C 1
ATOM 1380 O O . VAL A 1 173 ? 13.293 16.242 17.214 1.00 88.56 173 VAL A O 1
ATOM 1383 N N . MET A 1 174 ? 14.582 18.042 17.569 1.00 87.75 174 MET A N 1
ATOM 1384 C CA . MET A 1 174 ? 15.234 17.499 18.767 1.00 87.75 174 MET A CA 1
ATOM 1385 C C . MET A 1 174 ? 14.225 17.210 19.887 1.00 87.75 174 MET A C 1
ATOM 1387 O O . MET A 1 174 ? 14.204 16.096 20.417 1.00 87.75 174 MET A O 1
ATOM 1391 N N . LYS A 1 175 ? 13.336 18.160 20.219 1.00 87.88 175 LYS A N 1
ATOM 1392 C CA . LYS A 1 175 ? 12.267 17.951 21.221 1.00 87.88 175 LYS A CA 1
ATOM 1393 C C . LYS A 1 175 ? 11.309 16.833 20.822 1.00 87.88 175 LYS A C 1
ATOM 1395 O O . LYS A 1 175 ? 10.854 16.084 21.684 1.00 87.88 175 LYS A O 1
ATOM 1400 N N . PHE A 1 176 ? 10.974 16.733 19.540 1.00 89.44 176 PHE A N 1
ATOM 1401 C CA . PHE A 1 176 ? 10.113 15.691 18.993 1.00 89.44 176 PHE A CA 1
ATOM 1402 C C . PHE A 1 176 ? 10.748 14.309 19.162 1.00 89.44 176 PHE A C 1
ATOM 1404 O O . PHE A 1 176 ? 10.128 13.442 19.776 1.00 89.44 176 PHE A O 1
ATOM 1411 N N . ARG A 1 177 ? 12.004 14.123 18.735 1.00 86.19 177 ARG A N 1
ATOM 1412 C CA . ARG A 1 177 ? 12.756 12.865 18.912 1.00 86.19 177 ARG A CA 1
ATOM 1413 C C . ARG A 1 177 ? 12.915 12.473 20.383 1.00 86.19 177 ARG A C 1
ATOM 1415 O O . ARG A 1 177 ? 12.738 11.312 20.720 1.00 86.19 177 ARG A O 1
ATOM 1422 N N . GLN A 1 178 ? 13.182 13.429 21.275 1.00 87.50 178 GLN A N 1
ATOM 1423 C CA . GLN A 1 178 ? 13.302 13.170 22.720 1.00 87.50 178 GLN A CA 1
ATOM 1424 C C . GLN A 1 178 ? 11.982 12.752 23.396 1.00 87.50 178 GLN A C 1
ATOM 1426 O O . GLN A 1 178 ? 12.012 12.218 24.502 1.00 87.50 178 GLN A O 1
ATOM 1431 N N . ASN A 1 179 ? 10.832 13.003 22.761 1.00 87.50 179 ASN A N 1
ATOM 1432 C CA . ASN A 1 179 ? 9.500 12.728 23.312 1.00 87.50 179 ASN A CA 1
ATOM 1433 C C . ASN A 1 179 ? 8.672 11.762 22.450 1.00 87.50 179 ASN A C 1
ATOM 1435 O O . ASN A 1 179 ? 7.463 11.652 22.668 1.00 87.50 179 ASN A O 1
ATOM 1439 N N . SER A 1 180 ? 9.302 11.074 21.490 1.00 84.31 180 SER A N 1
ATOM 1440 C CA . SER A 1 180 ? 8.636 10.129 20.591 1.00 84.31 180 SER A CA 1
ATOM 1441 C C . SER A 1 180 ? 9.357 8.792 20.532 1.00 84.31 180 SER A C 1
ATOM 1443 O O . SER A 1 180 ? 10.573 8.745 20.368 1.00 84.31 180 SER A O 1
ATOM 1445 N N . GLU A 1 181 ? 8.593 7.706 20.566 1.00 85.25 181 GLU A N 1
ATOM 1446 C CA . GLU A 1 181 ? 9.051 6.431 20.014 1.00 85.25 181 GLU A CA 1
ATOM 1447 C C . GLU A 1 181 ? 8.976 6.531 18.484 1.00 85.25 181 GLU A C 1
ATOM 1449 O O . GLU A 1 181 ? 7.963 6.994 17.954 1.00 85.25 181 GLU A O 1
ATOM 1454 N N . ILE A 1 182 ? 10.057 6.183 17.782 1.00 83.12 182 ILE A N 1
ATOM 1455 C CA . ILE A 1 182 ? 10.208 6.357 16.329 1.00 83.12 182 ILE A CA 1
ATOM 1456 C C . ILE A 1 182 ? 10.615 5.021 15.706 1.00 83.12 182 ILE A C 1
ATOM 1458 O O . ILE A 1 182 ? 11.558 4.388 16.177 1.00 83.12 182 ILE A O 1
ATOM 1462 N N . ASP A 1 183 ? 9.941 4.642 14.621 1.00 83.62 183 ASP A N 1
ATOM 1463 C CA . ASP A 1 183 ? 10.278 3.486 13.786 1.00 83.62 183 ASP A CA 1
ATOM 1464 C C . ASP A 1 183 ? 10.453 3.906 12.317 1.00 83.62 183 ASP A C 1
ATOM 1466 O O . ASP A 1 183 ? 9.789 4.825 11.825 1.00 83.62 183 ASP A O 1
ATOM 1470 N N . VAL A 1 184 ? 11.366 3.228 11.618 1.00 83.06 184 VAL A N 1
ATOM 1471 C CA . VAL A 1 184 ? 11.716 3.493 10.218 1.00 83.06 184 VAL A CA 1
ATOM 1472 C C . VAL A 1 184 ? 11.728 2.174 9.454 1.00 83.06 184 VAL A C 1
ATOM 1474 O O . VAL A 1 184 ? 12.663 1.379 9.550 1.00 83.06 184 VAL A O 1
ATOM 1477 N N . HIS A 1 185 ? 10.688 1.954 8.654 1.00 85.31 185 HIS A N 1
ATOM 1478 C CA . HIS A 1 185 ? 10.527 0.739 7.860 1.00 85.31 185 HIS A CA 1
ATOM 1479 C C . HIS A 1 185 ? 10.797 1.007 6.375 1.00 85.31 185 HIS A C 1
ATOM 1481 O O . HIS A 1 185 ? 10.317 1.993 5.817 1.00 85.31 185 HIS A O 1
ATOM 1487 N N . VAL A 1 186 ? 11.526 0.111 5.702 1.00 87.75 186 VAL A N 1
ATOM 1488 C CA . VAL A 1 186 ? 11.923 0.267 4.292 1.00 87.75 186 VAL A CA 1
ATOM 1489 C C . VAL A 1 186 ? 11.497 -0.945 3.476 1.00 87.75 186 VAL A C 1
ATOM 1491 O O . VAL A 1 186 ? 11.791 -2.082 3.837 1.00 87.75 186 VAL A O 1
ATOM 1494 N N . CYS A 1 187 ? 10.848 -0.697 2.339 1.00 89.38 187 CYS A N 1
ATOM 1495 C CA . CYS A 1 187 ? 10.392 -1.731 1.412 1.00 89.38 187 CYS A CA 1
ATOM 1496 C C . CYS A 1 187 ? 10.677 -1.337 -0.047 1.00 89.38 187 CYS A C 1
ATOM 1498 O O . CYS A 1 187 ? 10.642 -0.157 -0.411 1.00 89.38 187 CYS A O 1
ATOM 1500 N N . GLY A 1 188 ? 10.987 -2.335 -0.878 1.00 91.38 188 GLY A N 1
ATOM 1501 C CA . GLY A 1 188 ? 11.601 -2.134 -2.194 1.00 91.38 188 GLY A CA 1
ATOM 1502 C C . GLY A 1 188 ? 13.085 -1.752 -2.100 1.00 91.38 188 GLY A C 1
ATOM 1503 O O . GLY A 1 188 ? 13.579 -1.335 -1.052 1.00 91.38 188 GLY A O 1
ATOM 1504 N N . GLY A 1 189 ? 13.814 -1.916 -3.204 1.00 93.38 189 GLY A N 1
ATOM 1505 C CA . GLY A 1 189 ? 15.270 -1.756 -3.241 1.00 93.38 189 GLY A CA 1
ATOM 1506 C C . GLY A 1 189 ? 16.024 -2.841 -2.460 1.00 93.38 189 GLY A C 1
ATOM 1507 O O . GLY A 1 189 ? 15.454 -3.774 -1.899 1.00 93.38 189 GLY A O 1
ATOM 1508 N N . ASN A 1 190 ? 17.348 -2.719 -2.419 1.00 93.06 190 ASN A N 1
ATOM 1509 C CA . ASN A 1 190 ? 18.207 -3.526 -1.563 1.00 93.06 190 ASN A CA 1
ATOM 1510 C C . ASN A 1 190 ? 18.335 -2.840 -0.198 1.00 93.06 190 ASN A C 1
ATOM 1512 O O . ASN A 1 190 ? 19.090 -1.880 -0.058 1.00 93.06 190 ASN A O 1
ATOM 1516 N N . ILE A 1 191 ? 17.643 -3.355 0.820 1.00 88.12 191 ILE A N 1
ATOM 1517 C CA . ILE A 1 191 ? 17.643 -2.787 2.182 1.00 88.12 191 ILE A CA 1
ATOM 1518 C C . ILE A 1 191 ? 19.073 -2.670 2.754 1.00 88.12 191 ILE A C 1
ATOM 1520 O O . ILE A 1 191 ? 19.376 -1.714 3.459 1.00 88.12 191 ILE A O 1
ATOM 1524 N N . ARG A 1 192 ? 20.015 -3.549 2.373 1.00 89.62 192 ARG A N 1
ATOM 1525 C CA . ARG A 1 192 ? 21.423 -3.444 2.818 1.00 89.62 192 ARG A CA 1
ATOM 1526 C C . ARG A 1 192 ? 22.149 -2.200 2.293 1.00 89.62 192 ARG A C 1
ATOM 1528 O O . ARG A 1 192 ? 23.173 -1.833 2.857 1.00 89.62 192 ARG A O 1
ATOM 1535 N N . ALA A 1 193 ? 21.655 -1.579 1.221 1.00 90.88 193 ALA A N 1
ATOM 1536 C CA . ALA A 1 193 ? 22.187 -0.323 0.695 1.00 90.88 193 ALA A CA 1
ATOM 1537 C C . ALA A 1 193 ? 21.631 0.912 1.428 1.00 90.88 193 ALA A C 1
ATOM 1539 O O . ALA A 1 193 ? 22.253 1.964 1.354 1.00 90.88 193 ALA A O 1
ATOM 1540 N N . PHE A 1 194 ? 20.518 0.778 2.164 1.00 88.69 194 PHE A N 1
ATOM 1541 C CA . PHE A 1 194 ? 19.974 1.830 3.037 1.00 88.69 194 PHE A CA 1
ATOM 1542 C C . PHE A 1 194 ? 20.844 2.030 4.289 1.00 88.69 194 PHE A C 1
ATOM 1544 O O . PHE A 1 194 ? 20.954 3.137 4.803 1.00 88.69 194 PHE A O 1
ATOM 1551 N N . GLY A 1 195 ? 21.529 0.972 4.731 1.00 84.44 195 GLY A N 1
ATOM 1552 C CA . GLY A 1 195 ? 22.399 0.978 5.906 1.00 84.44 195 GLY A CA 1
ATOM 1553 C C . GLY A 1 195 ? 21.719 0.426 7.160 1.00 84.44 195 GLY A C 1
ATOM 1554 O O . GLY A 1 195 ? 20.566 0.004 7.130 1.00 84.44 195 GLY A O 1
ATOM 1555 N N . ASN A 1 196 ? 22.477 0.395 8.259 1.00 78.38 196 ASN A N 1
ATOM 1556 C CA . ASN A 1 196 ? 22.006 -0.086 9.564 1.00 78.38 196 ASN A CA 1
ATOM 1557 C C . ASN A 1 196 ? 21.639 1.061 10.525 1.00 78.38 196 ASN A C 1
ATOM 1559 O O . ASN A 1 196 ? 21.089 0.801 11.592 1.00 78.38 196 ASN A O 1
ATOM 1563 N N . ASP A 1 197 ? 21.989 2.302 10.180 1.00 77.88 197 ASP A N 1
ATOM 1564 C CA . ASP A 1 197 ? 21.623 3.495 10.938 1.00 77.88 197 ASP A CA 1
ATOM 1565 C C . ASP A 1 197 ? 20.317 4.053 10.361 1.00 77.88 197 ASP A C 1
ATOM 1567 O O . ASP A 1 197 ? 20.280 4.520 9.224 1.00 77.88 197 ASP A O 1
ATOM 1571 N N . MET A 1 198 ? 19.237 3.959 11.138 1.00 70.88 198 MET A N 1
ATOM 1572 C CA . MET A 1 198 ? 17.908 4.439 10.747 1.00 70.88 198 MET A CA 1
ATO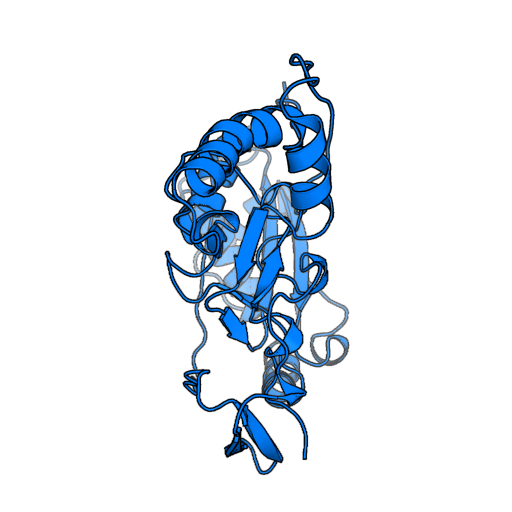M 1573 C C . MET A 1 198 ? 17.729 5.954 10.930 1.00 70.88 198 MET A C 1
ATOM 1575 O O . MET A 1 198 ? 16.715 6.494 10.493 1.00 70.88 198 MET A O 1
ATOM 1579 N N . LEU A 1 199 ? 18.682 6.641 11.571 1.00 69.62 199 LEU A N 1
ATOM 1580 C CA . LEU A 1 199 ? 18.691 8.097 11.735 1.00 69.62 199 LEU A CA 1
ATOM 1581 C C . LEU A 1 199 ? 19.583 8.784 10.691 1.00 69.62 199 LEU A C 1
ATOM 1583 O O . LEU A 1 199 ? 19.302 9.921 10.315 1.00 69.62 199 LEU A O 1
ATOM 1587 N N . HIS A 1 200 ? 20.602 8.082 10.182 1.00 74.69 200 HIS A N 1
ATOM 1588 C CA . HIS A 1 200 ? 21.470 8.540 9.089 1.00 74.69 200 HIS A CA 1
ATOM 1589 C C . HIS A 1 200 ? 21.589 7.515 7.933 1.00 74.69 200 HIS A C 1
ATOM 1591 O O . HIS A 1 200 ? 22.693 7.059 7.612 1.00 74.69 200 HIS A O 1
ATOM 1597 N N . PRO A 1 201 ? 20.468 7.125 7.295 1.00 84.12 201 PRO A N 1
ATOM 1598 C CA . PRO A 1 201 ? 20.458 6.156 6.206 1.00 84.12 201 PRO A CA 1
ATOM 1599 C C . PRO A 1 201 ? 21.083 6.679 4.906 1.00 84.12 201 PRO A C 1
ATOM 1601 O O . PRO A 1 201 ? 20.964 7.845 4.534 1.00 84.12 201 PRO A O 1
ATOM 1604 N N . ASN A 1 202 ? 21.675 5.770 4.131 1.00 89.19 202 ASN A N 1
ATOM 1605 C CA . ASN A 1 202 ? 22.177 6.044 2.786 1.00 89.19 202 ASN A CA 1
ATOM 1606 C C . ASN A 1 202 ? 21.043 5.916 1.752 1.00 89.19 202 ASN A C 1
ATOM 1608 O O . ASN A 1 202 ? 20.945 4.942 0.996 1.00 89.19 202 ASN A O 1
ATOM 1612 N N . VAL A 1 203 ? 20.150 6.909 1.759 1.00 88.56 203 VAL A N 1
ATOM 1613 C CA . VAL A 1 203 ? 18.939 6.927 0.924 1.00 88.56 203 VAL A CA 1
ATOM 1614 C C . VAL A 1 203 ? 19.271 6.865 -0.567 1.00 88.56 203 VAL A C 1
ATOM 1616 O O . VAL A 1 203 ? 18.613 6.119 -1.286 1.00 88.56 203 VAL A O 1
ATOM 1619 N N . ASP A 1 204 ? 20.313 7.560 -1.033 1.00 89.94 204 ASP A N 1
ATOM 1620 C CA . ASP A 1 204 ? 20.707 7.563 -2.449 1.00 89.94 204 ASP A CA 1
ATOM 1621 C C . ASP A 1 204 ? 21.198 6.189 -2.930 1.00 89.94 204 ASP A C 1
ATOM 1623 O O . ASP A 1 204 ? 20.775 5.710 -3.988 1.00 89.94 204 ASP A O 1
ATOM 1627 N N . ALA A 1 205 ? 22.048 5.508 -2.150 1.00 91.81 205 ALA A N 1
ATOM 1628 C CA . ALA A 1 205 ? 22.523 4.171 -2.509 1.00 91.81 205 ALA A CA 1
ATOM 1629 C C . ALA A 1 205 ? 21.386 3.139 -2.505 1.00 91.81 205 ALA A C 1
ATOM 1631 O O . ALA A 1 205 ? 21.359 2.248 -3.357 1.00 91.81 205 ALA A O 1
ATOM 1632 N N . TRP A 1 206 ? 20.418 3.270 -1.593 1.00 94.19 206 TRP A N 1
ATOM 1633 C CA . TRP A 1 206 ? 19.191 2.476 -1.625 1.00 94.19 206 TRP A CA 1
ATOM 1634 C C . TRP A 1 206 ? 18.322 2.803 -2.847 1.00 94.19 206 TRP A C 1
ATOM 1636 O O . TRP A 1 206 ? 17.973 1.893 -3.605 1.00 94.19 206 TRP A O 1
ATOM 1646 N N . ALA A 1 207 ? 18.025 4.081 -3.093 1.00 91.88 207 ALA A N 1
ATOM 1647 C CA . ALA A 1 207 ? 17.168 4.541 -4.182 1.00 91.88 207 ALA A CA 1
ATOM 1648 C C . ALA A 1 207 ? 17.701 4.107 -5.557 1.00 91.88 207 ALA A C 1
ATOM 1650 O O . ALA A 1 207 ? 16.926 3.663 -6.403 1.00 91.88 207 ALA A O 1
ATOM 1651 N N . ALA A 1 208 ? 19.024 4.106 -5.756 1.00 92.69 208 ALA A N 1
ATOM 1652 C CA . ALA A 1 208 ? 19.666 3.591 -6.967 1.00 92.69 208 ALA A CA 1
ATOM 1653 C C . ALA A 1 208 ? 19.393 2.091 -7.239 1.00 92.69 208 ALA A C 1
ATOM 1655 O O . ALA A 1 208 ? 19.492 1.641 -8.382 1.00 92.69 208 ALA A O 1
ATOM 1656 N N . THR A 1 209 ? 19.023 1.303 -6.222 1.00 94.25 209 THR A N 1
ATOM 1657 C CA . THR A 1 209 ? 18.703 -0.135 -6.362 1.00 94.25 209 THR A CA 1
ATOM 1658 C C . THR A 1 209 ? 17.214 -0.433 -6.560 1.00 94.25 209 THR A C 1
ATOM 1660 O O . THR A 1 209 ? 16.870 -1.527 -7.020 1.00 94.25 209 THR A O 1
ATOM 1663 N N . VAL A 1 210 ? 16.333 0.529 -6.260 1.00 94.44 210 VAL A N 1
ATOM 1664 C CA . VAL A 1 210 ? 14.871 0.411 -6.403 1.00 94.44 210 VAL A CA 1
ATOM 1665 C C . VAL A 1 210 ? 14.425 0.055 -7.832 1.00 94.44 210 VAL A C 1
ATOM 1667 O O . VAL A 1 210 ? 13.602 -0.850 -7.955 1.00 94.44 210 VAL A O 1
ATOM 1670 N N . PRO A 1 211 ? 14.967 0.642 -8.925 1.00 91.44 211 PRO A N 1
ATOM 1671 C CA . PRO A 1 211 ? 14.500 0.357 -10.289 1.00 91.44 211 PRO A CA 1
ATOM 1672 C C . PRO A 1 211 ? 14.717 -1.088 -10.768 1.00 91.44 211 PRO A C 1
ATOM 1674 O O . PRO A 1 211 ? 14.173 -1.466 -11.805 1.00 91.44 211 PRO A O 1
ATOM 1677 N N . ASN A 1 212 ? 15.508 -1.875 -10.027 1.00 90.44 212 ASN A N 1
ATOM 1678 C CA . ASN A 1 212 ? 15.786 -3.290 -10.286 1.00 90.44 212 ASN A CA 1
ATOM 1679 C C . ASN A 1 212 ? 15.163 -4.229 -9.233 1.00 90.44 212 ASN A C 1
ATOM 1681 O O . ASN A 1 212 ? 15.182 -5.440 -9.423 1.00 90.44 212 ASN A O 1
ATOM 1685 N N . ASN A 1 213 ? 14.637 -3.689 -8.126 1.00 92.12 213 ASN A N 1
ATOM 1686 C CA . ASN A 1 213 ? 14.030 -4.446 -7.024 1.00 92.12 213 ASN A CA 1
ATOM 1687 C C . ASN A 1 213 ? 12.762 -3.734 -6.488 1.00 92.12 213 ASN A C 1
ATOM 1689 O O . ASN A 1 213 ? 12.695 -3.445 -5.290 1.00 92.12 213 ASN A O 1
ATOM 1693 N N . PRO A 1 214 ? 11.786 -3.349 -7.331 1.00 94.00 214 PRO A N 1
ATOM 1694 C CA . PRO A 1 214 ? 10.620 -2.609 -6.861 1.00 94.00 214 PRO A CA 1
ATOM 1695 C C . PRO A 1 214 ? 9.656 -3.517 -6.080 1.00 94.00 214 PRO A C 1
ATOM 1697 O O . PRO A 1 214 ? 9.399 -4.648 -6.486 1.00 94.00 214 PRO A O 1
ATOM 1700 N N . ALA A 1 215 ? 9.078 -2.993 -5.001 1.00 94.81 215 ALA A N 1
ATOM 1701 C CA . ALA A 1 215 ? 8.002 -3.617 -4.230 1.00 94.81 215 ALA A CA 1
ATOM 1702 C C . ALA A 1 215 ? 6.686 -2.840 -4.398 1.00 94.81 215 ALA A C 1
ATOM 1704 O O . ALA A 1 215 ? 6.683 -1.720 -4.921 1.00 94.81 215 ALA A O 1
ATOM 1705 N N . PHE A 1 216 ? 5.573 -3.411 -3.937 1.00 94.50 216 PHE A N 1
ATOM 1706 C CA . PHE A 1 216 ? 4.307 -2.693 -3.800 1.00 94.50 216 PHE A CA 1
ATOM 1707 C C . PHE A 1 216 ? 4.430 -1.655 -2.672 1.00 94.50 216 PHE A C 1
ATOM 1709 O O . PHE A 1 216 ? 4.745 -2.002 -1.535 1.00 94.50 216 PHE A O 1
ATOM 1716 N N . ILE A 1 217 ? 4.237 -0.370 -2.998 1.00 92.38 217 ILE A N 1
ATOM 1717 C CA . ILE A 1 217 ? 4.545 0.746 -2.079 1.00 92.38 217 ILE A CA 1
ATOM 1718 C C . ILE A 1 217 ? 3.352 1.630 -1.718 1.00 92.38 217 ILE A C 1
ATOM 1720 O O . ILE A 1 217 ? 3.301 2.191 -0.624 1.00 92.38 217 ILE A O 1
ATOM 1724 N N . THR A 1 218 ? 2.389 1.796 -2.617 1.00 92.00 218 THR A N 1
ATOM 1725 C CA . THR A 1 218 ? 1.152 2.531 -2.340 1.00 92.00 218 THR A CA 1
ATOM 1726 C C . THR A 1 218 ? 0.101 2.173 -3.376 1.00 92.00 218 THR A C 1
ATOM 1728 O O . THR A 1 218 ? 0.416 1.819 -4.512 1.00 92.00 218 THR A O 1
ATOM 1731 N N . PHE A 1 219 ? -1.159 2.316 -2.996 1.00 91.62 219 PHE A N 1
ATOM 1732 C CA . PHE A 1 219 ? -2.274 2.400 -3.927 1.00 91.62 219 PHE A CA 1
ATOM 1733 C C . PHE A 1 219 ? -2.107 3.629 -4.851 1.00 91.62 219 PHE A C 1
ATOM 1735 O O . PHE A 1 219 ? -1.482 4.621 -4.457 1.00 91.62 219 PHE A O 1
ATOM 1742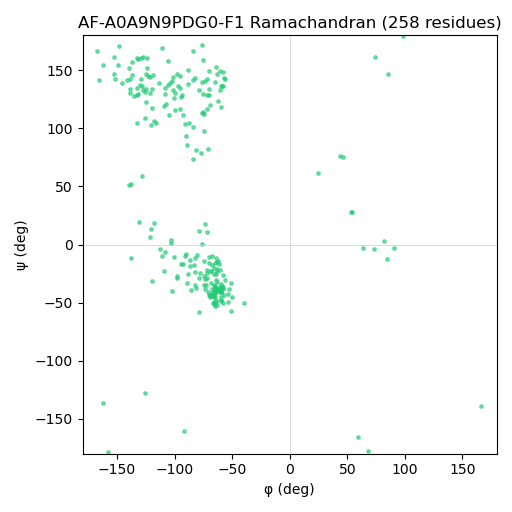 N N . ASP A 1 220 ? -2.599 3.556 -6.095 1.00 84.31 220 ASP A N 1
ATOM 1743 C CA . ASP A 1 220 ? -2.421 4.635 -7.092 1.00 84.31 220 ASP A CA 1
ATOM 1744 C C . ASP A 1 220 ? -3.438 5.776 -6.914 1.00 84.31 220 ASP A C 1
ATOM 1746 O O . ASP A 1 220 ? -3.112 6.948 -7.106 1.00 84.31 220 ASP A O 1
ATOM 1750 N N . ARG A 1 221 ? -4.676 5.411 -6.560 1.00 78.12 221 ARG A N 1
ATOM 1751 C CA . ARG A 1 221 ? -5.898 6.239 -6.585 1.00 78.12 221 ARG A CA 1
ATOM 1752 C C . ARG A 1 221 ? -6.879 5.854 -5.480 1.00 78.12 221 ARG A C 1
ATOM 1754 O O . ARG A 1 221 ? -6.763 4.776 -4.899 1.00 78.12 221 ARG A O 1
ATOM 1761 N N . SER A 1 222 ? -7.916 6.671 -5.314 1.00 73.56 222 SER A N 1
ATOM 1762 C CA . SER A 1 222 ? -9.134 6.332 -4.572 1.00 73.56 222 SER A CA 1
ATOM 1763 C C . SER A 1 222 ? -9.743 4.988 -5.000 1.00 73.56 222 SER A C 1
ATOM 1765 O O . SER A 1 222 ? -10.023 4.166 -4.141 1.00 73.56 222 SER A O 1
ATOM 1767 N N . ASP A 1 223 ? -9.857 4.687 -6.302 1.00 83.06 223 ASP A N 1
ATOM 1768 C CA . ASP A 1 223 ? -10.485 3.444 -6.792 1.00 83.06 223 ASP A CA 1
ATOM 1769 C C . ASP A 1 223 ? -9.599 2.181 -6.710 1.00 83.06 223 ASP A C 1
ATOM 1771 O O . ASP A 1 223 ? -9.947 1.142 -7.267 1.00 83.06 223 ASP A O 1
ATOM 1775 N N . SER A 1 224 ? -8.458 2.229 -6.013 1.00 91.56 224 SER A N 1
ATOM 1776 C CA . SER A 1 224 ? -7.460 1.146 -6.035 1.00 91.56 224 SER A CA 1
ATOM 1777 C C . SER A 1 224 ? -7.887 -0.163 -5.374 1.00 91.56 224 SER A C 1
ATOM 1779 O O . SER A 1 224 ? -7.314 -1.204 -5.700 1.00 91.56 224 SER A O 1
ATOM 1781 N N . LEU A 1 225 ? -8.854 -0.126 -4.456 1.00 92.50 225 LEU A N 1
ATOM 1782 C CA . LEU A 1 225 ? -9.417 -1.300 -3.789 1.00 92.50 225 LEU A CA 1
ATOM 1783 C C . LEU A 1 225 ? -10.906 -1.403 -4.123 1.00 92.50 225 LEU A C 1
ATOM 1785 O O . LEU A 1 225 ? -11.716 -0.654 -3.586 1.00 92.50 225 LEU A O 1
ATOM 1789 N N . LEU A 1 226 ? -11.280 -2.354 -4.983 1.00 92.00 226 LEU A N 1
ATOM 1790 C CA . LEU A 1 226 ? -12.689 -2.616 -5.301 1.00 92.00 226 LEU A CA 1
ATOM 1791 C C . LEU A 1 226 ? -13.251 -3.747 -4.452 1.00 92.00 226 LEU A C 1
ATOM 1793 O O . LEU A 1 226 ? -12.555 -4.718 -4.162 1.00 92.00 226 LEU A O 1
ATOM 1797 N N . PHE A 1 227 ? -14.523 -3.649 -4.080 1.00 92.88 227 PHE A N 1
ATOM 1798 C CA . PHE A 1 227 ? -15.190 -4.652 -3.261 1.00 92.88 227 PHE A CA 1
ATOM 1799 C C . PHE A 1 227 ? -15.395 -5.951 -4.053 1.00 92.88 227 PHE A C 1
ATOM 1801 O O . PHE A 1 227 ? -15.886 -5.937 -5.182 1.00 92.88 227 PHE A O 1
ATOM 1808 N N . ILE A 1 228 ? -15.082 -7.115 -3.466 1.00 92.88 228 ILE A N 1
ATOM 1809 C CA . ILE A 1 228 ? -15.186 -8.399 -4.194 1.00 92.88 228 ILE A CA 1
ATOM 1810 C C . ILE A 1 228 ? -16.632 -8.760 -4.577 1.00 92.88 228 ILE A C 1
ATOM 1812 O O . ILE A 1 228 ? -16.855 -9.617 -5.429 1.00 92.88 228 ILE A O 1
ATOM 1816 N N . GLY A 1 229 ? -17.627 -8.107 -3.965 1.00 91.06 229 GLY A N 1
ATOM 1817 C CA . GLY A 1 229 ? -19.027 -8.222 -4.368 1.00 91.06 229 GLY A CA 1
ATOM 1818 C C . GLY A 1 229 ? -19.324 -7.601 -5.736 1.00 91.06 229 GLY A C 1
ATOM 1819 O O . GLY A 1 229 ? -20.281 -8.022 -6.377 1.00 91.06 229 GLY A O 1
ATOM 1820 N N . ASP A 1 230 ? -18.510 -6.664 -6.227 1.00 90.25 230 ASP A N 1
ATOM 1821 C CA . ASP A 1 230 ? -18.754 -5.989 -7.510 1.00 90.25 230 ASP A CA 1
ATOM 1822 C C . ASP A 1 230 ? -18.500 -6.909 -8.715 1.00 90.25 230 ASP A C 1
ATOM 1824 O O . ASP A 1 230 ? -19.138 -6.758 -9.760 1.00 90.25 230 ASP A O 1
ATOM 1828 N N . LEU A 1 231 ? -17.656 -7.931 -8.524 1.00 91.00 231 LEU A N 1
ATOM 1829 C CA . LEU A 1 231 ? -17.405 -9.029 -9.466 1.00 91.00 231 LEU A CA 1
ATOM 1830 C C . LEU A 1 231 ? -18.595 -10.001 -9.605 1.00 91.00 231 LEU A C 1
ATOM 1832 O O . LEU A 1 231 ? -18.584 -10.876 -10.467 1.00 91.00 231 LEU A O 1
ATOM 1836 N N . VAL A 1 232 ? -19.611 -9.900 -8.744 1.00 92.19 232 VAL A N 1
ATOM 1837 C CA . VAL A 1 232 ? -20.721 -10.858 -8.683 1.00 92.19 232 VAL A CA 1
ATOM 1838 C C . VAL A 1 232 ? -21.856 -10.406 -9.590 1.00 92.19 232 VAL A C 1
ATOM 1840 O O . VAL A 1 232 ? -22.618 -9.521 -9.218 1.00 92.19 232 VAL A O 1
ATOM 1843 N N . GLU A 1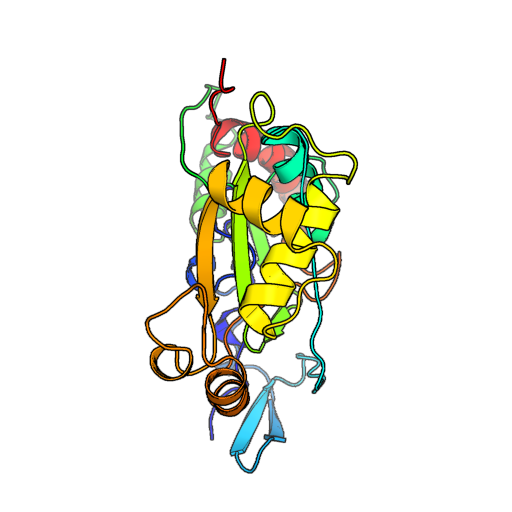 233 ? -21.992 -11.039 -10.755 1.00 93.25 233 GLU A N 1
ATOM 1844 C CA . GLU A 1 233 ? -23.003 -10.697 -11.767 1.00 93.25 233 GLU A CA 1
ATOM 1845 C C . GLU A 1 233 ? -24.430 -10.611 -11.192 1.00 93.25 233 GLU A C 1
ATOM 1847 O O . GLU A 1 233 ? -25.037 -9.539 -11.258 1.00 93.25 233 GLU A O 1
ATOM 1852 N N . ASP A 1 234 ? -24.927 -11.693 -10.572 1.00 94.88 234 ASP A N 1
ATOM 1853 C CA . ASP A 1 234 ? -26.275 -11.769 -9.982 1.00 94.88 234 ASP A CA 1
ATOM 1854 C C . ASP A 1 234 ? -26.498 -10.717 -8.883 1.00 94.88 234 ASP A C 1
ATOM 1856 O O . ASP A 1 234 ? -25.869 -10.751 -7.822 1.00 94.88 234 ASP A O 1
ATOM 1860 N N . GLU A 1 235 ? -27.469 -9.828 -9.100 1.00 92.56 235 GLU A N 1
ATOM 1861 C CA . GLU A 1 235 ? -27.830 -8.744 -8.182 1.00 92.56 235 GLU A CA 1
ATOM 1862 C C . GLU A 1 235 ? -28.249 -9.246 -6.795 1.00 92.56 235 GLU A C 1
ATOM 1864 O O . GLU A 1 235 ? -27.926 -8.619 -5.783 1.00 92.56 235 GLU A O 1
ATOM 1869 N N . THR A 1 236 ? -28.925 -10.399 -6.717 1.00 89.75 236 THR A N 1
ATOM 1870 C CA . THR A 1 236 ? -29.354 -10.967 -5.430 1.00 89.75 236 THR A CA 1
ATOM 1871 C C . THR A 1 236 ? -28.140 -11.394 -4.605 1.00 89.75 236 THR A C 1
ATOM 1873 O O . THR A 1 236 ? -28.047 -11.090 -3.412 1.00 89.75 236 THR A O 1
ATOM 1876 N N . ARG A 1 237 ? -27.169 -12.063 -5.229 1.00 88.06 237 ARG A N 1
ATOM 1877 C CA . ARG A 1 237 ? -25.907 -12.473 -4.614 1.00 88.06 237 ARG A CA 1
ATOM 1878 C C . ARG A 1 237 ? -25.011 -11.272 -4.303 1.00 88.06 237 ARG A C 1
ATOM 1880 O O . ARG A 1 237 ? -24.480 -11.219 -3.194 1.00 88.06 237 ARG A O 1
ATOM 1887 N N . ARG A 1 238 ? -24.905 -10.297 -5.212 1.00 89.62 238 ARG A N 1
ATOM 1888 C CA . ARG A 1 238 ? -24.217 -9.005 -5.025 1.00 89.62 238 ARG A CA 1
ATOM 1889 C C . ARG A 1 238 ? -24.745 -8.284 -3.783 1.00 89.62 238 ARG A C 1
ATOM 1891 O O . ARG A 1 238 ? -23.973 -7.943 -2.888 1.00 89.62 238 ARG A O 1
ATOM 1898 N N . LYS A 1 239 ? -26.071 -8.168 -3.646 1.00 85.00 239 LYS A N 1
ATOM 1899 C CA . LYS A 1 239 ? -26.708 -7.601 -2.451 1.00 85.00 239 LYS A CA 1
ATOM 1900 C C . LYS A 1 239 ? -26.389 -8.391 -1.181 1.00 85.00 239 LYS A C 1
ATOM 1902 O O . LYS A 1 239 ? -26.107 -7.780 -0.157 1.00 85.00 239 LYS A O 1
ATOM 1907 N N . GLN A 1 240 ? -26.370 -9.726 -1.222 1.00 84.69 240 GLN A N 1
ATOM 1908 C CA . GLN A 1 240 ? -25.970 -10.514 -0.048 1.00 84.69 240 GLN A CA 1
ATOM 1909 C C . GLN A 1 240 ? -24.505 -10.276 0.366 1.00 84.69 240 GLN A C 1
ATOM 1911 O O . GLN A 1 240 ? -24.216 -10.346 1.557 1.00 84.69 240 GLN A O 1
ATOM 1916 N N . PHE A 1 241 ? -23.590 -9.999 -0.575 1.00 89.12 241 PHE A N 1
ATOM 1917 C CA . PHE A 1 241 ? -22.219 -9.581 -0.254 1.00 89.12 241 PHE A CA 1
ATOM 1918 C C . PHE A 1 241 ? -22.206 -8.215 0.445 1.00 89.12 241 PHE A C 1
ATOM 1920 O O . PHE A 1 241 ? -21.612 -8.096 1.517 1.00 89.12 241 PHE A O 1
ATOM 1927 N N . ILE A 1 242 ? -22.904 -7.221 -0.117 1.00 86.44 242 ILE A N 1
ATOM 1928 C CA . ILE A 1 242 ? -23.027 -5.864 0.448 1.00 86.44 242 ILE A CA 1
ATOM 1929 C C . ILE A 1 242 ? -23.623 -5.918 1.865 1.00 86.44 242 ILE A C 1
ATOM 1931 O O . ILE A 1 242 ? -23.029 -5.396 2.804 1.00 86.44 242 ILE A O 1
ATOM 1935 N N . ASP A 1 243 ? -24.741 -6.627 2.051 1.00 82.88 243 ASP A N 1
ATOM 1936 C CA . ASP A 1 243 ? -25.415 -6.780 3.349 1.00 82.88 243 ASP A CA 1
ATOM 1937 C C . ASP A 1 243 ? -24.547 -7.535 4.386 1.00 82.88 243 ASP A C 1
ATOM 1939 O O . ASP A 1 243 ? -24.733 -7.370 5.593 1.00 82.88 243 ASP A O 1
ATOM 1943 N N . ALA A 1 244 ? -23.605 -8.379 3.943 1.00 85.06 244 ALA A N 1
ATOM 1944 C CA . ALA A 1 244 ? -22.721 -9.162 4.812 1.00 85.06 244 ALA A CA 1
ATOM 1945 C C . ALA A 1 244 ? -21.428 -8.433 5.216 1.00 85.06 244 ALA A C 1
ATOM 1947 O O . ALA A 1 244 ? -20.836 -8.776 6.245 1.00 85.06 244 ALA A O 1
ATOM 1948 N N . TRP A 1 245 ? -20.961 -7.468 4.421 1.00 86.38 245 TRP A N 1
ATOM 1949 C CA . TRP A 1 245 ? -19.656 -6.834 4.619 1.00 86.38 245 TRP A CA 1
ATOM 1950 C C . TRP A 1 245 ? -19.562 -5.992 5.908 1.00 86.38 245 TRP A C 1
ATOM 1952 O O . TRP A 1 245 ? -18.668 -6.281 6.707 1.00 86.38 245 TRP A O 1
ATOM 1962 N N . PRO A 1 246 ? -20.488 -5.059 6.223 1.00 83.50 246 PRO A N 1
ATOM 1963 C CA . PRO A 1 246 ? -20.443 -4.302 7.481 1.00 83.50 246 PRO A CA 1
ATOM 1964 C C . PRO A 1 246 ? -20.522 -5.195 8.727 1.00 83.50 246 PRO A C 1
ATOM 1966 O O . PRO A 1 246 ? -19.881 -4.915 9.741 1.00 83.50 246 PRO A O 1
ATOM 1969 N N . VAL A 1 247 ? -21.270 -6.304 8.641 1.00 80.62 247 VAL A N 1
ATOM 1970 C CA . VAL A 1 247 ? -21.351 -7.311 9.709 1.00 80.62 247 VAL A CA 1
ATOM 1971 C C . VAL A 1 247 ? -19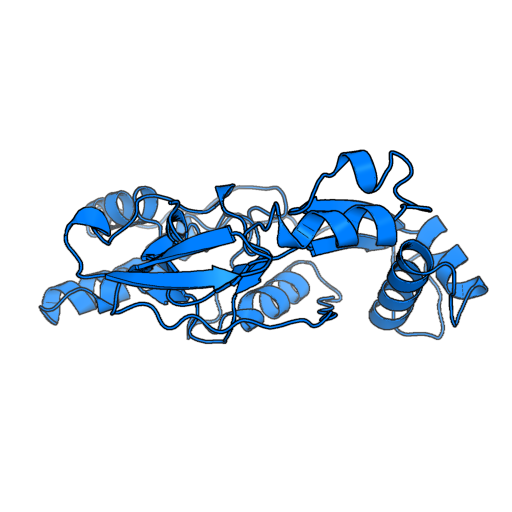.985 -7.963 9.919 1.00 80.62 247 VAL A C 1
ATOM 1973 O O . VAL A 1 247 ? -19.501 -8.005 11.046 1.00 80.62 247 VAL A O 1
ATOM 1976 N N . TYR A 1 248 ? -19.338 -8.424 8.845 1.00 83.38 248 TYR A N 1
ATOM 1977 C CA . TYR A 1 248 ? -17.995 -9.001 8.908 1.00 83.38 248 TYR A CA 1
ATOM 1978 C C . TYR A 1 248 ? -16.966 -8.000 9.456 1.00 83.38 248 TYR A C 1
ATOM 1980 O O . TYR A 1 248 ? -16.230 -8.342 10.381 1.00 83.38 248 TYR A O 1
ATOM 1988 N N . ALA A 1 249 ? -16.954 -6.763 8.954 1.00 84.00 249 ALA A N 1
ATOM 1989 C CA . ALA A 1 249 ? -16.011 -5.729 9.373 1.00 84.00 249 ALA A CA 1
ATOM 1990 C C . ALA A 1 249 ? -16.109 -5.407 10.875 1.00 84.00 249 ALA A C 1
ATOM 1992 O O . ALA A 1 249 ? -15.094 -5.389 11.565 1.00 84.00 249 ALA A O 1
ATOM 1993 N N . ASN A 1 250 ? -17.319 -5.251 11.423 1.00 78.25 250 ASN A N 1
ATOM 1994 C CA . ASN A 1 250 ? -17.526 -4.979 12.854 1.00 78.25 250 ASN A CA 1
ATOM 1995 C C . ASN A 1 250 ? -17.087 -6.142 13.779 1.00 78.25 250 ASN A C 1
ATOM 1997 O O . ASN A 1 250 ? -16.766 -5.928 14.952 1.00 78.25 250 ASN A O 1
ATOM 2001 N N . ILE A 1 251 ? -17.070 -7.377 13.264 1.00 74.88 251 ILE A N 1
ATOM 2002 C CA . ILE A 1 251 ? -16.613 -8.565 14.003 1.00 74.88 251 ILE A CA 1
ATOM 2003 C C . ILE A 1 251 ? -15.089 -8.742 13.892 1.00 74.88 251 ILE A C 1
ATOM 2005 O O . ILE A 1 251 ? -14.466 -9.157 14.868 1.00 74.88 251 ILE A O 1
ATOM 2009 N N . TYR A 1 252 ? -14.510 -8.475 12.713 1.00 77.94 252 TYR A N 1
ATOM 2010 C CA . TYR A 1 252 ? -13.142 -8.878 12.353 1.00 77.94 252 TYR A CA 1
ATOM 2011 C C . TYR A 1 252 ? -12.127 -7.745 12.180 1.00 77.94 252 TYR A C 1
ATOM 2013 O O . TYR A 1 252 ? -10.960 -8.059 11.983 1.00 77.94 252 TYR A O 1
ATOM 2021 N N . LYS A 1 253 ? -12.514 -6.467 12.276 1.00 75.00 253 LYS A N 1
ATOM 2022 C CA . LYS A 1 253 ? -11.568 -5.355 12.464 1.00 75.00 253 LYS A CA 1
ATOM 2023 C C . LYS A 1 253 ? -10.979 -5.432 13.881 1.00 75.00 253 LYS A C 1
ATOM 2025 O O . LYS A 1 253 ? -11.749 -5.481 14.848 1.00 75.00 253 LYS A O 1
ATOM 2030 N N . ARG A 1 254 ? -9.648 -5.386 14.022 1.00 69.69 254 ARG A N 1
ATOM 2031 C CA . ARG A 1 254 ? -8.982 -5.207 15.330 1.00 69.69 254 ARG A CA 1
ATOM 2032 C C . ARG A 1 254 ? -9.441 -3.910 16.006 1.00 69.69 254 ARG A C 1
ATOM 2034 O O . ARG A 1 254 ? -9.748 -2.911 15.349 1.00 69.69 254 ARG A O 1
ATOM 2041 N N . LYS A 1 255 ? -9.475 -3.918 17.336 1.00 66.56 255 LYS A N 1
ATOM 2042 C CA . LYS A 1 255 ? -9.807 -2.760 18.167 1.00 66.56 255 LYS A CA 1
ATOM 2043 C C . LYS A 1 255 ? -8.642 -2.465 19.085 1.00 66.56 255 LYS A C 1
ATOM 2045 O O . LYS A 1 255 ? -8.148 -3.344 19.783 1.00 66.56 255 LYS A O 1
ATOM 2050 N N . PHE A 1 256 ? -8.244 -1.208 19.100 1.00 58.12 256 PHE A N 1
ATOM 2051 C CA . PHE A 1 256 ? -7.208 -0.717 19.986 1.00 58.12 256 PHE A CA 1
ATOM 2052 C C . PHE A 1 256 ? -7.846 -0.273 21.298 1.00 58.12 256 PHE A C 1
ATOM 2054 O O . PHE A 1 256 ? -8.999 0.166 21.325 1.00 58.12 256 PHE A O 1
ATOM 2061 N N . LYS A 1 257 ? -7.102 -0.382 22.397 1.00 48.31 257 LYS A N 1
ATOM 2062 C CA . LYS A 1 257 ? -7.456 0.363 23.603 1.00 48.31 257 LYS A CA 1
ATOM 2063 C C . LYS A 1 257 ? -7.159 1.841 23.368 1.00 48.31 257 LYS A C 1
ATOM 2065 O O . LYS A 1 257 ? -6.134 2.175 22.780 1.00 48.31 257 LYS A O 1
ATOM 2070 N N . SER A 1 258 ? -8.015 2.710 23.893 1.00 49.34 258 SER A N 1
ATOM 2071 C CA . SER A 1 258 ? -7.597 4.067 24.225 1.00 49.34 258 SER A CA 1
ATOM 2072 C C . SER A 1 258 ? -6.451 3.999 25.235 1.00 49.34 258 SER A C 1
ATOM 2074 O O . SER A 1 258 ? -6.513 3.223 26.192 1.00 49.34 258 SER A O 1
ATOM 2076 N N . PHE A 1 259 ? -5.420 4.811 25.025 1.00 44.19 259 PHE A N 1
ATOM 2077 C CA . PHE A 1 259 ? -4.476 5.140 26.083 1.00 44.19 259 PHE A CA 1
ATOM 2078 C C . PHE A 1 259 ? -5.180 6.136 27.017 1.00 44.19 259 PHE A C 1
ATOM 2080 O O . PHE A 1 259 ? -5.553 7.223 26.573 1.00 44.19 259 PHE A O 1
ATOM 2087 N N . GLU A 1 260 ? -5.431 5.708 28.256 1.00 36.34 260 GLU A N 1
ATOM 2088 C CA . GLU A 1 260 ? -5.871 6.548 29.385 1.00 36.34 260 GLU A CA 1
ATOM 2089 C C . GLU A 1 260 ? -4.650 7.092 30.142 1.00 36.34 260 GLU A C 1
ATOM 2091 O O . GLU A 1 260 ? -3.670 6.320 30.281 1.00 36.34 260 GLU A O 1
#

Solvent-accessible surface area (backbone atoms only — not comparable to full-atom values): 15076 Å² total; per-residue (Å²): 126,44,70,45,84,58,55,74,52,45,43,9,7,23,37,55,36,52,14,44,76,47,42,69,90,24,44,54,44,60,79,64,70,70,90,82,46,66,66,46,81,47,75,54,99,87,45,56,26,41,41,45,74,88,62,88,84,78,93,81,91,79,92,82,90,86,86,81,74,46,99,42,74,70,48,30,28,43,59,56,33,60,63,33,52,67,89,56,103,62,65,32,36,40,40,73,53,89,63,42,83,68,60,91,74,92,50,86,90,42,55,69,56,54,54,50,42,72,54,36,19,57,26,24,28,72,41,66,37,69,27,60,40,78,46,81,46,76,54,65,47,72,91,75,52,87,68,96,62,59,67,64,59,41,54,50,34,44,48,40,24,31,64,71,74,53,58,92,49,58,75,55,30,52,50,46,58,78,36,32,57,74,50,74,48,76,45,33,26,47,63,82,43,26,55,91,46,81,66,69,36,39,46,66,60,15,57,74,35,12,92,82,36,52,27,57,50,35,62,67,42,42,74,14,44,41,54,59,39,76,77,38,82,56,63,71,60,22,46,53,41,60,70,41,44,66,59,49,47,67,43,65,34,59,38,71,77,81,88,128

Organism: NCBI:txid1348616

Sequence (260 aa):
MAWIPGLDELGSGYDYLNGQYAQSESCTENFFDWGNIPTYERILNGQTYIIPNIVNFYPKISAEYISVAGESLDEYHELLSNTVDIGVKICGFTGSLETEFGKVVDYNKFRKFKIIFRRYGSHFIRSLKMGGRVVFSASTNKLNHNSKIDLKSVAKDAAIEILQGESSYEDEVMKFRQNSEIDVHVCGGNIRAFGNDMLHPNVDAWAATVPNNPAFITFDRSDSLLFIGDLVEDETRRKQFIDAWPVYANIYKRKFKSFE

Foldseek 3Di:
DEADPCPQQAQFFFQQFAAAAFAPVRTFDHPDDQVPADWDWDADPNDIHIYGPVDDDDDDDDDDDDFQDDPFPLRSQQRSSQQQQQVDRFRHRNNNDDFDDFDDDDCPLQVVVLVVCVHRNFWGFNFFDWWKDKDKDKDFDPVQLDDPDDLSLLSVQQVCCQQPVDGPCVPSVVSRVVGIDIDIDIDAFDVVQQPPDSSNGNNVSRRVRGSVTIGGDHGPGNNRIGGPLVVPPDPVSSVSSVVNVVVSSNGGRGDDDDDD

Secondary structure (DSSP, 8-state):
-EEPTTTTTTTEEE-TTTSPSS-GGGEEEES--GGGS-EEEEEETTEEEEEETT----------------SSHHHHHHHHHGGG--SS-----TTSS----------TTTHHHHHHHHHS-SEEES-EEEE-EEEEEEEE-TTT---SS-HHHHHHHHHHHHHHS--S-HHHHHHHHHTEEEEEEEESS-HHHH-S-SSS--HHHHHTTGGGS-EEEEESSGGGEEETTTT--SHHHHHHHHHHHHHHHHHHS--PPP--

InterPro domains:
  IPR020864 Membrane attack complex component/perforin (MACPF) domain [PF01823] (108-236)

Nearest PDB structures (foldseek):
  8b6v-assembly1_A  TM=8.722E-01  e=8.870E-15  Pseudomonas monteilii
  2qp2-assembly1_A  TM=8.659E-01  e=2.205E-14  Photorhabdus laumondii subsp. laumondii
  6fbm-assembly1_C  TM=8.590E-01  e=3.809E-14  Chromobacterium piscinae
  8b6u-assembly1_A  TM=8.547E-01  e=2.216E-13  Pseudomonas monteilii
  8b6w-assembly1_A  TM=5.391E-01  e=6.483E-04  Pseudomonas monteilii

pLDDT: mean 81.75, std 14.22, range [31.55, 97.06]